Protein AF-A0AAW1V3E2-F1 (afdb_monomer_lite)

Structure (mmCIF, N/CA/C/O backbone):
data_AF-A0AAW1V3E2-F1
#
_entry.id   AF-A0AAW1V3E2-F1
#
loop_
_atom_site.group_PDB
_atom_site.id
_atom_site.type_symbol
_atom_site.label_atom_id
_atom_site.label_alt_id
_atom_site.label_comp_id
_atom_site.label_asym_id
_atom_site.label_entity_id
_atom_site.label_seq_id
_atom_site.pdbx_PDB_ins_code
_atom_site.Cartn_x
_atom_site.Cartn_y
_atom_site.Cartn_z
_atom_site.occupancy
_atom_site.B_iso_or_equiv
_atom_site.auth_seq_id
_atom_site.auth_comp_id
_atom_site.auth_asym_id
_atom_site.auth_atom_id
_atom_site.pdbx_PDB_model_num
ATOM 1 N N . MET A 1 1 ? -9.620 5.477 48.964 1.00 54.50 1 MET A N 1
ATOM 2 C CA . MET A 1 1 ? -8.934 5.204 47.679 1.00 54.50 1 MET A CA 1
ATOM 3 C C . MET A 1 1 ? -7.825 6.236 47.539 1.00 54.50 1 MET A C 1
ATOM 5 O O . MET A 1 1 ? -8.125 7.405 47.342 1.00 54.50 1 MET A O 1
ATOM 9 N N . ASN A 1 2 ? -6.586 5.830 47.828 1.00 60.59 2 ASN A N 1
ATOM 10 C CA . ASN A 1 2 ? -5.494 6.732 48.213 1.00 60.59 2 ASN A CA 1
ATOM 11 C C . ASN A 1 2 ? -5.004 7.619 47.061 1.00 60.59 2 ASN A C 1
ATOM 13 O O . ASN A 1 2 ? -4.931 7.182 45.914 1.00 60.59 2 ASN A O 1
ATOM 17 N N . ASP A 1 3 ? -4.612 8.844 47.404 1.00 65.38 3 ASP A N 1
ATOM 18 C CA . ASP A 1 3 ? -4.121 9.898 46.503 1.00 65.38 3 ASP A CA 1
ATOM 19 C C . ASP A 1 3 ? -2.915 9.449 45.641 1.00 65.38 3 ASP A C 1
ATOM 21 O O . ASP A 1 3 ? -2.722 9.889 44.507 1.00 65.38 3 ASP A O 1
ATOM 25 N N . PHE A 1 4 ? -2.169 8.451 46.128 1.00 66.31 4 PHE A N 1
ATOM 26 C CA . PHE A 1 4 ? -1.112 7.749 45.397 1.00 66.31 4 PHE A CA 1
ATOM 27 C C . PHE A 1 4 ? -1.629 6.991 44.158 1.00 66.31 4 PHE A C 1
ATOM 29 O O . PHE A 1 4 ? -1.074 7.141 43.073 1.00 66.31 4 PHE A O 1
ATOM 36 N N . ASN A 1 5 ? -2.750 6.266 44.263 1.00 63.25 5 ASN A N 1
ATOM 37 C CA . ASN A 1 5 ? -3.345 5.552 43.124 1.00 63.25 5 ASN A CA 1
ATOM 38 C C . ASN A 1 5 ? -3.874 6.523 42.060 1.00 63.25 5 ASN A C 1
ATOM 40 O O . ASN A 1 5 ? -3.851 6.215 40.870 1.00 63.25 5 ASN A O 1
ATOM 44 N N . LYS A 1 6 ? -4.307 7.720 42.475 1.00 64.06 6 LYS A N 1
ATOM 45 C CA . LYS A 1 6 ? -4.768 8.776 41.567 1.00 64.06 6 LYS A CA 1
ATOM 46 C C . LYS A 1 6 ? -3.600 9.404 40.796 1.00 64.06 6 LYS A C 1
ATOM 48 O O . LYS A 1 6 ? -3.724 9.621 39.593 1.00 64.06 6 LYS A O 1
ATOM 53 N N . LYS A 1 7 ? -2.452 9.623 41.453 1.00 62.56 7 LYS A N 1
ATOM 54 C CA . LYS A 1 7 ? -1.211 10.098 40.811 1.00 62.56 7 LYS A CA 1
ATOM 55 C C . LYS A 1 7 ? -0.594 9.063 39.869 1.00 62.56 7 LYS A C 1
ATOM 57 O O . LYS A 1 7 ? -0.191 9.434 38.772 1.00 62.56 7 LYS A O 1
ATOM 62 N N . VAL A 1 8 ? -0.575 7.783 40.246 1.00 62.50 8 VAL A N 1
ATOM 63 C CA . VAL A 1 8 ? -0.085 6.701 39.374 1.00 62.50 8 VAL A CA 1
ATOM 64 C C . VAL A 1 8 ? -0.979 6.557 38.142 1.00 62.50 8 VAL A C 1
ATOM 66 O O . VAL A 1 8 ? -0.465 6.583 37.029 1.00 62.50 8 VAL A O 1
ATOM 69 N N . ALA A 1 9 ? -2.308 6.539 38.308 1.00 56.62 9 ALA A N 1
ATOM 70 C CA . ALA A 1 9 ? -3.247 6.486 37.185 1.00 56.62 9 ALA A CA 1
ATOM 71 C C . ALA A 1 9 ? -3.131 7.709 36.252 1.00 56.62 9 ALA A C 1
ATOM 73 O O . ALA A 1 9 ? -3.181 7.564 35.028 1.00 56.62 9 ALA A O 1
ATOM 74 N N . ALA A 1 10 ? -2.939 8.908 36.814 1.00 57.53 10 ALA A N 1
ATOM 75 C CA . ALA A 1 10 ? -2.722 10.134 36.046 1.00 57.53 10 ALA A CA 1
ATOM 76 C C . ALA A 1 10 ? -1.382 10.124 35.290 1.00 57.53 10 ALA A C 1
ATOM 78 O O . ALA A 1 10 ? -1.353 10.531 34.132 1.00 57.53 10 ALA A O 1
ATOM 79 N N . SER A 1 11 ? -0.316 9.601 35.903 1.00 52.12 11 SER A N 1
ATOM 80 C CA . SER A 1 11 ? 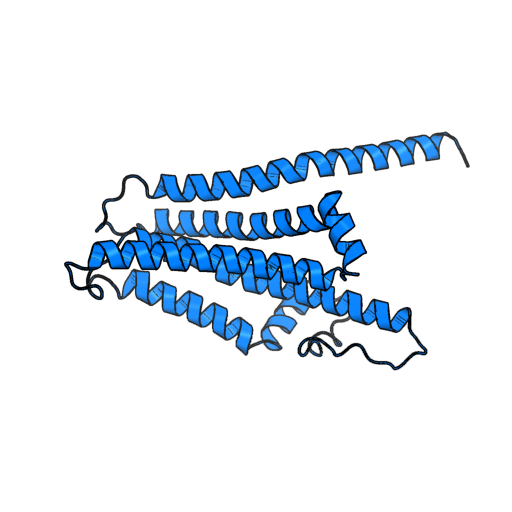1.003 9.412 35.284 1.00 52.12 11 SER A CA 1
ATOM 81 C C . SER A 1 11 ? 0.936 8.442 34.100 1.00 52.12 11 SER A C 1
ATOM 83 O O . SER A 1 11 ? 1.269 8.820 32.980 1.00 52.12 11 SER A O 1
ATOM 85 N N . THR A 1 12 ? 0.361 7.248 34.282 1.00 55.28 12 THR A N 1
ATOM 86 C CA . THR A 1 12 ? 0.178 6.273 33.189 1.00 55.28 12 THR A CA 1
ATOM 87 C C . THR A 1 12 ? -0.747 6.777 32.077 1.00 55.28 12 THR A C 1
ATOM 89 O O . THR A 1 12 ? -0.560 6.447 30.909 1.00 55.28 12 THR A O 1
ATOM 92 N N . SER A 1 13 ? -1.743 7.605 32.410 1.00 52.25 13 SER A N 1
ATOM 93 C CA . SER A 1 13 ? -2.651 8.223 31.433 1.00 52.25 13 SER A CA 1
ATOM 94 C C . SER A 1 13 ? -1.980 9.355 30.646 1.00 52.25 13 SER A C 1
ATOM 96 O O . SER A 1 13 ? -2.253 9.521 29.456 1.00 52.25 13 SER A O 1
ATOM 98 N N . ALA A 1 14 ? -1.094 10.124 31.285 1.00 50.25 14 ALA A N 1
ATOM 99 C CA . ALA A 1 14 ? -0.306 11.173 30.645 1.00 50.25 14 ALA A CA 1
ATOM 100 C C . ALA A 1 14 ? 0.780 10.588 29.731 1.00 50.25 14 ALA A C 1
ATOM 102 O O . ALA A 1 14 ? 0.928 11.047 28.599 1.00 50.25 14 ALA A O 1
ATOM 103 N N . ASP A 1 15 ? 1.455 9.527 30.171 1.00 50.28 15 ASP A N 1
ATOM 104 C CA . ASP A 1 15 ? 2.487 8.842 29.391 1.00 50.28 15 ASP A CA 1
ATOM 105 C C . ASP A 1 15 ? 1.880 8.176 28.143 1.00 50.28 15 ASP A C 1
ATOM 107 O O . ASP A 1 15 ? 2.276 8.454 27.013 1.00 50.28 15 ASP A O 1
ATOM 111 N N . HIS A 1 16 ? 0.758 7.462 28.308 1.00 51.38 16 HIS A N 1
ATOM 112 C CA . HIS A 1 16 ? 0.008 6.872 27.194 1.00 51.38 16 HIS A CA 1
ATOM 113 C C . HIS A 1 16 ? -0.608 7.909 26.234 1.00 51.38 16 HIS A C 1
ATOM 115 O O . HIS A 1 16 ? -0.913 7.586 25.083 1.00 51.38 16 HIS A O 1
ATOM 121 N N . LYS A 1 17 ? -0.826 9.155 26.676 1.00 52.91 17 LYS A N 1
ATOM 122 C CA . LYS A 1 17 ? -1.221 10.264 25.793 1.00 52.91 17 LYS A CA 1
ATOM 123 C C . LYS A 1 17 ? -0.018 10.808 25.022 1.00 52.91 17 LYS A C 1
ATOM 125 O O . LYS A 1 17 ? -0.145 10.988 23.815 1.00 52.91 17 LYS A O 1
ATOM 130 N N . ASN A 1 18 ? 1.132 11.005 25.664 1.00 54.91 18 ASN A N 1
ATOM 131 C CA . ASN A 1 18 ? 2.349 11.511 25.019 1.00 54.91 18 ASN A CA 1
ATOM 132 C C . ASN A 1 18 ? 2.908 10.554 23.958 1.00 54.91 18 ASN A C 1
ATOM 134 O O . ASN A 1 18 ? 3.250 11.005 22.864 1.00 54.91 18 ASN A O 1
ATOM 138 N N . THR A 1 19 ? 2.892 9.238 24.197 1.00 57.69 19 THR A N 1
ATOM 139 C CA . THR A 1 19 ? 3.310 8.246 23.186 1.00 57.69 19 THR A CA 1
ATOM 140 C C . THR A 1 19 ? 2.464 8.333 21.908 1.00 57.69 19 THR A C 1
ATOM 142 O O . THR A 1 19 ? 2.972 8.146 20.805 1.00 57.69 19 THR A O 1
ATOM 145 N N . LYS A 1 20 ? 1.172 8.673 22.025 1.00 58.75 20 LYS A N 1
ATOM 146 C CA . LYS A 1 20 ? 0.242 8.757 20.883 1.00 58.75 20 LYS A CA 1
ATOM 147 C C . LYS A 1 20 ? 0.457 9.990 20.008 1.00 58.75 20 LYS A C 1
ATOM 149 O O . LYS A 1 20 ? 0.216 9.911 18.806 1.00 58.75 20 LYS A O 1
ATOM 154 N N . TYR A 1 21 ? 0.898 11.111 20.584 1.00 61.56 21 TYR A N 1
ATOM 155 C CA . TYR A 1 21 ? 1.153 12.342 19.825 1.00 61.56 21 TYR A CA 1
ATOM 156 C C . TYR A 1 21 ? 2.450 12.282 19.015 1.00 61.56 21 TYR A C 1
ATOM 158 O O . TYR A 1 21 ? 2.514 12.891 17.954 1.00 61.56 21 TYR A O 1
ATOM 166 N N . ILE A 1 22 ? 3.447 11.515 19.465 1.00 69.50 22 ILE A N 1
ATOM 167 C CA . ILE A 1 22 ? 4.713 11.306 18.738 1.00 69.50 22 ILE A CA 1
ATOM 168 C C . ILE A 1 22 ? 4.532 10.309 17.582 1.00 69.50 22 ILE A C 1
ATOM 170 O O . ILE A 1 22 ? 5.172 10.427 16.538 1.00 69.50 22 ILE A O 1
ATOM 174 N N . PHE A 1 23 ? 3.617 9.351 17.737 1.00 81.31 23 PHE A N 1
ATOM 175 C CA . PHE A 1 23 ? 3.434 8.262 16.782 1.00 81.31 23 PHE A CA 1
ATOM 176 C C . PHE A 1 23 ? 2.900 8.718 15.411 1.00 81.31 23 PHE A C 1
ATOM 178 O O . PHE A 1 23 ? 3.350 8.225 14.383 1.00 81.31 23 PHE A O 1
ATOM 185 N N . ILE A 1 24 ? 1.977 9.687 15.365 1.00 83.81 24 ILE A N 1
ATOM 186 C CA . ILE A 1 24 ? 1.373 10.141 14.097 1.00 83.81 24 ILE A CA 1
ATOM 187 C C . ILE A 1 24 ? 2.376 10.902 13.209 1.00 83.81 24 ILE A C 1
ATOM 189 O O . ILE A 1 24 ? 2.504 10.531 12.041 1.00 83.81 24 ILE A O 1
ATOM 193 N N . PRO A 1 25 ? 3.111 11.919 13.707 1.00 89.12 25 PRO A N 1
ATOM 194 C CA . PRO A 1 25 ? 4.158 12.576 12.926 1.00 89.12 25 PRO A CA 1
ATOM 195 C C . PRO A 1 25 ? 5.209 11.596 12.406 1.00 89.12 25 PRO A C 1
ATOM 197 O O . PRO A 1 25 ? 5.644 11.733 11.268 1.00 89.12 25 PRO A O 1
ATOM 200 N N . LEU A 1 26 ? 5.567 10.578 13.199 1.00 91.19 26 LEU A N 1
ATOM 201 C CA . LEU A 1 26 ? 6.499 9.532 12.783 1.00 91.19 26 LEU A CA 1
ATOM 202 C C . LEU A 1 26 ? 5.950 8.699 11.618 1.00 91.19 26 LEU A C 1
ATOM 204 O O . LEU A 1 26 ? 6.664 8.467 10.648 1.00 91.19 26 LEU A O 1
ATOM 208 N N . LEU A 1 27 ? 4.685 8.273 11.680 1.00 91.75 27 LEU A N 1
ATOM 209 C CA . LEU A 1 27 ? 4.062 7.532 10.581 1.00 91.75 27 LEU A CA 1
ATOM 210 C C . LEU A 1 27 ? 3.944 8.379 9.309 1.00 91.75 27 LEU A C 1
ATOM 212 O O . LEU A 1 27 ? 4.210 7.882 8.219 1.00 91.75 27 LEU A O 1
ATOM 216 N N . ILE A 1 28 ? 3.587 9.660 9.434 1.00 93.12 28 ILE A N 1
ATOM 217 C CA . ILE A 1 28 ? 3.545 10.586 8.292 1.00 93.12 28 ILE A CA 1
ATOM 218 C C . ILE A 1 28 ? 4.947 10.759 7.703 1.00 93.12 28 ILE A C 1
ATOM 220 O O . ILE A 1 28 ? 5.115 10.672 6.489 1.00 93.12 28 ILE A O 1
ATOM 224 N N . PHE A 1 29 ? 5.961 10.945 8.552 1.00 95.00 29 PHE A N 1
ATOM 225 C CA . PHE A 1 29 ? 7.355 11.003 8.126 1.00 95.00 29 PHE A CA 1
ATOM 226 C C . PHE A 1 29 ? 7.771 9.723 7.398 1.00 95.00 29 PHE A C 1
ATOM 228 O O . PHE A 1 29 ? 8.447 9.801 6.379 1.00 95.00 29 PHE A O 1
ATOM 235 N N . LEU A 1 30 ? 7.327 8.554 7.857 1.00 95.19 30 LEU A N 1
ATOM 236 C CA . LEU A 1 30 ? 7.615 7.271 7.221 1.00 95.19 30 LEU A CA 1
ATOM 237 C C . LEU A 1 30 ? 6.954 7.147 5.837 1.00 95.19 30 LEU A C 1
ATOM 239 O O . LEU A 1 30 ? 7.600 6.702 4.892 1.00 95.19 30 LEU A O 1
ATOM 243 N N . VAL A 1 31 ? 5.702 7.594 5.689 1.00 96.06 31 VAL A N 1
ATOM 244 C CA . VAL A 1 31 ? 5.001 7.642 4.390 1.00 96.06 31 VAL A CA 1
ATOM 245 C C . VAL A 1 31 ? 5.724 8.571 3.416 1.00 96.06 31 VAL A C 1
ATOM 247 O O . VAL A 1 31 ? 6.014 8.179 2.289 1.00 96.06 31 VAL A O 1
ATOM 250 N N . VAL A 1 32 ? 6.049 9.792 3.847 1.00 96.56 32 VAL A N 1
ATOM 251 C CA . VAL A 1 32 ? 6.715 10.778 2.985 1.00 96.56 32 VAL A CA 1
ATOM 252 C C . VAL A 1 32 ? 8.127 10.321 2.631 1.00 96.56 32 VAL A C 1
ATOM 254 O O . VAL A 1 32 ? 8.487 10.326 1.460 1.00 96.56 32 VAL A O 1
ATOM 257 N N . SER A 1 33 ? 8.915 9.878 3.612 1.00 96.25 33 SER A N 1
ATOM 258 C CA . SER A 1 33 ? 10.304 9.466 3.383 1.00 96.25 33 SER A CA 1
ATOM 259 C C . SER A 1 33 ? 10.408 8.215 2.514 1.00 96.25 33 SER A C 1
ATOM 261 O O . SER A 1 33 ? 11.228 8.208 1.605 1.00 96.25 33 SER A O 1
ATOM 263 N N . SER A 1 34 ? 9.566 7.195 2.713 1.00 97.00 34 SER A N 1
ATOM 264 C CA . SER A 1 34 ? 9.562 6.001 1.849 1.00 97.00 34 SER A CA 1
ATOM 265 C C . SER A 1 34 ? 9.212 6.336 0.398 1.00 97.00 34 SER A C 1
ATOM 267 O O . SER A 1 34 ? 9.891 5.865 -0.514 1.00 97.00 34 SER A O 1
ATOM 269 N N . LEU A 1 35 ? 8.223 7.207 0.169 1.00 96.62 35 LEU A N 1
ATOM 270 C CA . LEU A 1 35 ? 7.890 7.666 -1.178 1.00 96.62 35 LEU A CA 1
ATOM 271 C C . LEU A 1 35 ? 9.033 8.488 -1.788 1.00 96.62 35 LEU A C 1
ATOM 273 O O . LEU A 1 35 ? 9.446 8.221 -2.914 1.00 96.62 35 LEU A O 1
ATOM 277 N N . SER A 1 36 ? 9.594 9.447 -1.050 1.00 96.50 36 SER A N 1
ATOM 278 C CA . SER A 1 36 ? 10.718 10.257 -1.530 1.00 96.50 36 SER A CA 1
ATOM 279 C C . SER A 1 36 ? 11.950 9.410 -1.849 1.00 96.50 36 SER A C 1
ATOM 281 O O . SER A 1 36 ? 12.532 9.581 -2.913 1.00 96.50 36 SER A O 1
ATOM 283 N N . LEU A 1 37 ? 12.322 8.464 -0.981 1.00 96.31 37 LEU A N 1
ATOM 284 C CA . LEU A 1 37 ? 13.442 7.549 -1.216 1.00 96.31 37 LEU A CA 1
ATOM 285 C C . LEU A 1 37 ? 13.200 6.655 -2.433 1.00 96.31 37 LEU A C 1
ATOM 287 O O . LEU A 1 37 ? 14.131 6.435 -3.203 1.00 96.31 37 LEU A O 1
ATOM 291 N N . SER A 1 38 ? 11.962 6.198 -2.654 1.00 95.88 38 SER A N 1
ATOM 292 C CA . SER A 1 38 ? 11.629 5.428 -3.857 1.00 95.88 38 SER A CA 1
ATOM 293 C C . SER A 1 38 ? 11.863 6.235 -5.138 1.00 95.88 38 SER A C 1
ATOM 295 O O . SER A 1 38 ? 12.499 5.734 -6.058 1.00 95.88 38 SER A O 1
ATOM 297 N N . ILE A 1 39 ? 11.464 7.511 -5.166 1.00 94.25 39 ILE A N 1
ATOM 298 C CA . ILE A 1 39 ? 11.670 8.407 -6.314 1.00 94.25 39 ILE A CA 1
ATOM 299 C C . ILE A 1 39 ? 13.159 8.709 -6.510 1.00 94.25 39 ILE A C 1
ATOM 301 O O . ILE A 1 39 ? 13.661 8.632 -7.627 1.00 94.25 39 ILE A O 1
ATOM 305 N N . LEU A 1 40 ? 13.878 9.017 -5.427 1.00 94.62 40 LEU A N 1
ATOM 306 C CA . LEU A 1 40 ? 15.311 9.312 -5.476 1.00 94.62 40 LEU A CA 1
ATOM 307 C C . LEU A 1 40 ? 16.131 8.106 -5.947 1.00 94.62 40 LEU A C 1
ATOM 309 O O . LEU A 1 40 ? 17.092 8.282 -6.685 1.00 94.62 40 LEU A O 1
ATOM 313 N N . SER A 1 41 ? 15.728 6.885 -5.580 1.00 93.62 41 SER A N 1
ATOM 314 C CA . SER A 1 41 ? 16.436 5.657 -5.970 1.00 93.62 41 SER A CA 1
ATOM 315 C C . SER A 1 41 ? 16.416 5.362 -7.473 1.00 93.62 41 SER A C 1
ATOM 317 O O . SER A 1 41 ? 17.201 4.542 -7.940 1.00 93.62 41 SER A O 1
ATOM 319 N N . VAL A 1 42 ? 15.533 6.026 -8.223 1.00 93.31 42 VAL A N 1
ATOM 320 C CA . VAL A 1 42 ? 15.382 5.871 -9.678 1.00 93.31 42 VAL A CA 1
ATOM 321 C C . VAL A 1 42 ? 15.569 7.190 -10.430 1.00 93.31 42 VAL A C 1
ATOM 323 O O . VAL A 1 42 ? 15.267 7.259 -11.616 1.00 93.31 42 VAL A O 1
ATOM 326 N N . TRP A 1 43 ? 16.032 8.249 -9.757 1.00 90.88 43 TRP A N 1
ATOM 327 C CA . TRP A 1 43 ? 16.106 9.594 -10.338 1.00 90.88 43 TRP A CA 1
ATOM 328 C C . TRP A 1 43 ? 17.158 9.714 -11.445 1.00 90.88 43 TRP A C 1
ATOM 330 O O . TRP A 1 43 ? 16.940 10.421 -12.425 1.00 90.88 43 TRP A O 1
ATOM 340 N N . ASP A 1 44 ? 18.279 9.007 -11.299 1.00 89.50 44 ASP A N 1
ATOM 341 C CA . ASP A 1 44 ? 19.396 9.069 -12.248 1.00 89.50 44 ASP A CA 1
ATOM 342 C C . ASP A 1 44 ? 19.189 8.176 -13.488 1.00 89.50 44 ASP A C 1
ATOM 344 O O . ASP A 1 44 ? 19.977 8.240 -14.434 1.00 89.50 44 ASP A O 1
ATOM 348 N N . LEU A 1 45 ? 18.130 7.355 -13.503 1.00 88.62 45 LEU A N 1
ATOM 349 C CA . LEU A 1 45 ? 17.836 6.432 -14.598 1.00 88.62 45 LEU A CA 1
ATOM 350 C C . LEU A 1 45 ? 17.276 7.170 -15.816 1.00 88.62 45 LEU A C 1
ATOM 352 O O . LEU A 1 45 ? 16.400 8.032 -15.717 1.00 88.62 45 LEU A O 1
ATOM 356 N N . GLN A 1 46 ? 17.767 6.791 -16.990 1.00 86.00 46 GLN A N 1
ATOM 357 C CA . GLN A 1 46 ? 17.194 7.188 -18.267 1.00 86.00 46 GLN A CA 1
ATOM 358 C C . GLN A 1 46 ? 15.941 6.364 -18.572 1.00 86.00 46 GLN A C 1
ATOM 360 O O . GLN A 1 46 ? 15.708 5.292 -18.019 1.00 86.00 46 GLN A O 1
ATOM 365 N N . TRP A 1 47 ? 15.122 6.859 -19.500 1.00 81.00 47 TRP A N 1
ATOM 366 C CA . TRP A 1 47 ? 13.827 6.260 -19.831 1.00 81.00 47 TRP A CA 1
ATOM 367 C C . TRP A 1 47 ? 13.894 4.772 -20.200 1.00 81.00 47 TRP A C 1
ATOM 369 O O . TRP A 1 47 ? 13.019 4.015 -19.787 1.00 81.00 47 TRP A O 1
ATOM 379 N N . GLU A 1 48 ? 14.933 4.365 -20.930 1.00 80.88 48 GLU A N 1
ATOM 380 C CA . GLU A 1 48 ? 15.119 2.996 -21.432 1.00 80.88 48 GLU A CA 1
ATOM 381 C C . GLU A 1 48 ? 15.930 2.100 -20.476 1.00 80.88 48 GLU A C 1
ATOM 383 O O . GLU A 1 48 ? 16.131 0.920 -20.767 1.00 80.88 48 GLU A O 1
ATOM 388 N N . ASP A 1 49 ? 16.385 2.634 -19.337 1.00 84.81 49 ASP A N 1
ATOM 389 C CA . ASP A 1 49 ? 17.191 1.865 -18.396 1.00 84.81 49 ASP A CA 1
ATOM 390 C C . ASP A 1 49 ? 16.359 0.786 -17.697 1.00 84.81 49 ASP A C 1
ATOM 392 O O . ASP A 1 49 ? 15.178 0.952 -17.374 1.00 84.81 49 ASP A O 1
ATOM 396 N N . ARG A 1 50 ? 17.015 -0.341 -17.425 1.00 86.12 50 ARG A N 1
ATOM 397 C CA . ARG A 1 50 ? 16.452 -1.444 -16.648 1.00 86.12 50 ARG A CA 1
ATOM 398 C C . ARG A 1 50 ? 16.705 -1.230 -15.170 1.00 86.12 50 ARG A C 1
ATOM 400 O O . ARG A 1 50 ? 17.771 -0.758 -14.767 1.00 86.12 50 ARG A O 1
ATOM 407 N N . ILE A 1 51 ? 15.765 -1.667 -14.344 1.00 89.38 51 ILE A N 1
ATOM 408 C CA . ILE A 1 51 ? 15.965 -1.653 -12.900 1.00 89.38 51 ILE A CA 1
ATOM 409 C C . ILE A 1 51 ? 16.778 -2.868 -12.476 1.00 89.38 51 ILE A C 1
ATOM 411 O O . ILE A 1 51 ? 16.400 -4.016 -12.706 1.00 89.38 51 ILE A O 1
ATOM 415 N N . SER A 1 52 ? 17.904 -2.601 -11.814 1.00 90.50 52 SER A N 1
ATOM 416 C CA . SER A 1 52 ? 18.716 -3.650 -11.204 1.00 90.50 52 SER A CA 1
ATOM 417 C C . SER A 1 52 ? 17.921 -4.400 -10.128 1.00 90.50 52 SER A C 1
ATOM 419 O O . SER A 1 52 ? 17.049 -3.835 -9.465 1.00 90.50 52 SER A O 1
ATOM 421 N N . LEU A 1 53 ? 18.253 -5.673 -9.900 1.00 89.00 53 LEU A N 1
ATOM 422 C CA . LEU A 1 53 ? 17.590 -6.482 -8.870 1.00 89.00 53 LEU A CA 1
ATOM 423 C C . LEU A 1 53 ? 17.727 -5.867 -7.464 1.00 89.00 53 LEU A C 1
ATOM 425 O O . LEU A 1 53 ? 16.811 -5.972 -6.647 1.00 89.00 53 LEU A O 1
ATOM 429 N N . GLU A 1 54 ? 18.856 -5.211 -7.190 1.00 92.25 54 GLU A N 1
ATOM 430 C CA . GLU A 1 54 ? 19.113 -4.529 -5.921 1.00 92.25 54 GLU A CA 1
ATOM 431 C C . GLU A 1 54 ? 18.175 -3.331 -5.739 1.00 92.25 54 GLU A C 1
ATOM 433 O O . GLU A 1 54 ? 17.431 -3.271 -4.756 1.00 92.25 54 GLU A O 1
ATOM 438 N N . THR A 1 55 ? 18.133 -2.424 -6.720 1.00 93.25 55 THR A N 1
ATOM 439 C CA . THR A 1 55 ? 17.237 -1.258 -6.710 1.00 93.25 55 THR A CA 1
ATOM 440 C C . THR A 1 55 ? 15.772 -1.692 -6.646 1.00 93.25 55 THR A C 1
ATOM 442 O O . THR A 1 55 ? 15.000 -1.145 -5.860 1.00 93.25 55 THR A O 1
ATOM 445 N N . GLY A 1 56 ? 15.389 -2.719 -7.408 1.00 93.19 56 GLY A N 1
ATOM 446 C CA . GLY A 1 56 ? 14.042 -3.290 -7.387 1.00 93.19 56 GLY A CA 1
ATOM 447 C C . GLY A 1 56 ? 13.649 -3.836 -6.012 1.00 93.19 56 GLY A C 1
ATOM 448 O O . GLY A 1 56 ? 12.569 -3.537 -5.501 1.00 93.19 56 GLY A O 1
ATOM 449 N N . SER A 1 57 ? 14.557 -4.559 -5.354 1.00 93.50 57 SER A N 1
ATOM 450 C CA . SER A 1 57 ? 14.335 -5.063 -3.993 1.00 93.50 57 SER A CA 1
ATOM 451 C C . SER A 1 57 ? 14.177 -3.924 -2.978 1.00 93.50 57 SER A C 1
ATOM 453 O O . SER A 1 57 ? 13.310 -3.993 -2.105 1.00 93.50 57 SER A O 1
ATOM 455 N N . MET A 1 58 ? 14.955 -2.841 -3.109 1.00 95.94 58 MET A N 1
ATOM 456 C CA . MET A 1 58 ? 14.785 -1.645 -2.274 1.00 95.94 58 MET A CA 1
ATOM 457 C C . MET A 1 58 ? 13.435 -0.962 -2.518 1.00 95.94 58 MET A C 1
ATOM 459 O O . MET A 1 58 ? 12.740 -0.635 -1.557 1.00 95.94 58 MET A O 1
ATOM 463 N N . LEU A 1 59 ? 13.020 -0.807 -3.778 1.00 96.25 59 LEU A N 1
ATOM 464 C CA . LEU A 1 59 ? 11.711 -0.256 -4.143 1.00 96.25 59 LEU A CA 1
ATOM 465 C C . LEU A 1 59 ? 10.559 -1.067 -3.548 1.00 96.25 59 LEU A C 1
ATOM 467 O O . LEU A 1 59 ? 9.601 -0.483 -3.039 1.00 96.25 59 LEU A O 1
ATOM 471 N N . PHE A 1 60 ? 10.667 -2.395 -3.547 1.00 96.12 60 PHE A N 1
ATOM 472 C CA . PHE A 1 60 ? 9.694 -3.269 -2.895 1.00 96.12 60 PHE A CA 1
ATOM 473 C C . PHE A 1 60 ? 9.625 -3.023 -1.381 1.00 96.12 60 PHE A C 1
ATOM 475 O O . PHE A 1 60 ? 8.535 -2.890 -0.822 1.00 96.12 60 PHE A O 1
ATOM 482 N N . ILE A 1 61 ? 10.772 -2.893 -0.705 1.00 96.62 61 ILE A N 1
ATOM 483 C CA . ILE A 1 61 ? 10.824 -2.579 0.734 1.00 96.62 61 ILE A CA 1
ATOM 484 C C . ILE A 1 61 ? 10.204 -1.203 1.015 1.00 96.62 61 ILE A C 1
ATOM 486 O O . ILE A 1 61 ? 9.392 -1.073 1.936 1.00 96.62 61 ILE A O 1
ATOM 490 N N . TYR A 1 62 ? 10.531 -0.184 0.216 1.00 97.56 62 TYR A N 1
ATOM 491 C CA . TYR A 1 62 ? 9.925 1.144 0.338 1.00 97.56 62 TYR A CA 1
ATOM 492 C C . TYR A 1 62 ? 8.412 1.094 0.129 1.00 97.56 62 TYR A C 1
ATOM 494 O O . TYR A 1 62 ? 7.680 1.699 0.910 1.00 97.56 62 TYR A O 1
ATOM 502 N N . GLY A 1 63 ? 7.934 0.314 -0.845 1.00 97.12 63 GLY A N 1
ATOM 503 C CA . GLY A 1 63 ? 6.511 0.059 -1.062 1.00 97.12 63 GLY A CA 1
ATOM 504 C C . GLY A 1 63 ? 5.840 -0.573 0.158 1.00 97.12 63 GLY A C 1
ATOM 505 O O . GLY A 1 63 ? 4.806 -0.084 0.616 1.00 97.12 63 GLY A O 1
ATOM 506 N N . LEU A 1 64 ? 6.443 -1.607 0.758 1.00 96.12 64 LEU A N 1
ATOM 507 C CA . LEU A 1 64 ? 5.887 -2.273 1.945 1.00 96.12 64 LEU A CA 1
ATOM 508 C C . LEU A 1 64 ? 5.721 -1.303 3.114 1.00 96.12 64 LEU A C 1
ATOM 510 O O . LEU A 1 64 ? 4.678 -1.295 3.780 1.00 96.12 64 LEU A O 1
ATOM 514 N N . ILE A 1 65 ? 6.740 -0.475 3.344 1.00 96.94 65 ILE A N 1
ATOM 515 C CA . ILE A 1 65 ? 6.724 0.570 4.365 1.00 96.94 65 ILE A CA 1
ATOM 516 C C . ILE A 1 65 ? 5.633 1.596 4.044 1.00 96.94 65 ILE A C 1
ATOM 518 O O . ILE A 1 65 ? 4.809 1.899 4.908 1.00 96.94 65 ILE A O 1
ATOM 522 N N . PHE A 1 66 ? 5.585 2.085 2.805 1.00 97.69 66 PHE A N 1
ATOM 523 C CA . PHE A 1 66 ? 4.650 3.108 2.351 1.00 97.69 66 PHE A CA 1
ATOM 524 C C . PHE A 1 66 ? 3.186 2.684 2.517 1.00 97.69 66 PHE A C 1
ATOM 526 O O . PHE A 1 66 ? 2.409 3.403 3.152 1.00 97.69 66 PHE A O 1
ATOM 533 N N . PHE A 1 67 ? 2.791 1.521 1.988 1.00 97.12 67 PHE A N 1
ATOM 534 C CA . PHE A 1 67 ? 1.395 1.069 2.035 1.00 97.12 67 PHE A CA 1
ATOM 535 C C . PHE A 1 67 ? 0.956 0.730 3.463 1.00 97.12 67 PHE A C 1
ATOM 537 O O . PHE A 1 67 ? -0.124 1.144 3.897 1.00 97.12 67 PHE A O 1
ATOM 544 N N . THR A 1 68 ? 1.823 0.068 4.238 1.00 95.56 68 THR A N 1
ATOM 545 C CA . THR A 1 68 ? 1.533 -0.260 5.642 1.00 95.56 68 THR A CA 1
ATOM 546 C C . THR A 1 68 ? 1.398 1.002 6.490 1.00 95.56 68 THR A C 1
ATOM 548 O O . THR A 1 68 ? 0.438 1.135 7.251 1.00 95.56 68 THR A O 1
ATOM 551 N N . ALA A 1 69 ? 2.315 1.961 6.341 1.00 95.38 69 ALA A N 1
ATOM 552 C CA . ALA A 1 69 ? 2.256 3.220 7.073 1.00 95.38 69 ALA A CA 1
ATOM 553 C C . ALA A 1 69 ? 1.040 4.057 6.650 1.00 95.38 69 ALA A C 1
ATOM 555 O O . ALA A 1 69 ? 0.357 4.600 7.512 1.00 95.38 69 ALA A O 1
ATOM 556 N N . SER A 1 70 ? 0.699 4.095 5.358 1.00 95.38 70 SER A N 1
ATOM 557 C CA . SER A 1 70 ? -0.473 4.823 4.842 1.00 95.38 70 SER A CA 1
ATOM 558 C C . SER A 1 70 ? -1.786 4.309 5.434 1.00 95.38 70 SER A C 1
ATOM 560 O O . SER A 1 70 ? -2.657 5.098 5.809 1.00 95.38 70 SER A O 1
ATOM 562 N N . TYR A 1 71 ? -1.915 2.989 5.585 1.00 95.75 71 TYR A N 1
ATOM 563 C CA . TYR A 1 71 ? -3.056 2.365 6.252 1.00 95.75 71 TYR A CA 1
ATOM 564 C C . TYR A 1 71 ? -3.167 2.762 7.722 1.00 95.75 71 TYR A C 1
ATOM 566 O O . TYR A 1 71 ? -4.243 3.145 8.186 1.00 95.75 71 TYR A O 1
ATOM 574 N N . GLU A 1 72 ? -2.057 2.693 8.461 1.00 92.94 72 GLU A N 1
ATOM 575 C CA . GLU A 1 72 ? -2.050 3.043 9.880 1.00 92.94 72 GLU A CA 1
ATOM 576 C C . GLU A 1 72 ? -2.271 4.548 10.085 1.00 92.94 72 GLU A C 1
ATOM 578 O O . GLU A 1 72 ? -3.051 4.921 10.960 1.00 92.94 72 GLU A O 1
ATOM 583 N N . VAL A 1 73 ? -1.709 5.421 9.238 1.00 92.81 73 VAL A N 1
ATOM 584 C CA . VAL A 1 73 ? -2.027 6.861 9.234 1.00 92.81 73 VAL A CA 1
ATOM 585 C C . VAL A 1 73 ? -3.524 7.067 9.027 1.00 92.81 73 VAL A C 1
ATOM 587 O O . VAL A 1 73 ? -4.143 7.781 9.812 1.00 92.81 73 VAL A O 1
ATOM 590 N N . SER A 1 74 ? -4.128 6.420 8.027 1.00 92.56 74 SER A N 1
ATOM 591 C CA . SER A 1 74 ? -5.563 6.551 7.742 1.00 92.56 74 SER A CA 1
ATOM 592 C C . SER A 1 74 ? -6.424 6.127 8.939 1.00 92.56 74 SER A C 1
ATOM 594 O O . SER A 1 74 ? -7.257 6.906 9.415 1.00 92.56 74 SER A O 1
ATOM 596 N N . ASN A 1 75 ? -6.144 4.962 9.533 1.00 92.12 75 ASN A N 1
ATOM 597 C CA . ASN A 1 75 ? -6.813 4.511 10.757 1.00 92.12 75 ASN A CA 1
ATOM 598 C C . ASN A 1 75 ? -6.635 5.508 11.903 1.00 92.12 75 ASN A C 1
ATOM 600 O O . ASN A 1 75 ? -7.594 5.848 12.605 1.00 92.12 75 ASN A O 1
ATOM 604 N N . HIS A 1 76 ? -5.412 6.003 12.093 1.00 89.25 76 HIS A N 1
ATOM 605 C CA . HIS A 1 76 ? -5.123 6.953 13.152 1.00 89.25 76 HIS A CA 1
ATOM 606 C C . HIS A 1 76 ? -5.878 8.271 12.962 1.00 89.25 76 HIS A C 1
ATOM 608 O O . HIS A 1 76 ? -6.402 8.823 13.936 1.00 89.25 76 HIS A O 1
ATOM 614 N N . LEU A 1 77 ? -5.995 8.747 11.720 1.00 88.75 77 LEU A N 1
ATOM 615 C CA . LEU A 1 77 ? -6.775 9.932 11.383 1.00 88.75 77 LEU A CA 1
ATOM 616 C C . LEU A 1 77 ? -8.242 9.750 11.781 1.00 88.75 77 LEU A C 1
ATOM 618 O O . LEU A 1 77 ? -8.793 10.629 12.446 1.00 88.75 77 LEU A O 1
ATOM 622 N N . PHE A 1 78 ? -8.860 8.607 11.481 1.00 87.94 78 PHE A N 1
ATOM 623 C CA . PHE A 1 78 ? -10.255 8.357 11.853 1.00 87.94 78 PHE A CA 1
ATOM 624 C C . PHE A 1 78 ? -10.470 8.237 13.369 1.00 87.94 78 PHE A C 1
ATOM 626 O O . PHE A 1 78 ? -11.362 8.892 13.915 1.00 87.94 78 PHE A O 1
ATOM 633 N N . PHE A 1 79 ? -9.656 7.452 14.078 1.00 87.19 79 PHE A N 1
ATOM 634 C CA . PHE A 1 79 ? -9.902 7.165 15.498 1.00 87.19 79 PHE A CA 1
ATOM 635 C C . PHE A 1 79 ? -9.405 8.263 16.453 1.00 87.19 79 PHE A C 1
ATOM 637 O O . PHE A 1 79 ? -10.024 8.517 17.496 1.00 87.19 79 PHE A O 1
ATOM 644 N N . TYR A 1 80 ? -8.306 8.946 16.123 1.00 83.69 80 TYR A N 1
ATOM 645 C CA . TYR A 1 80 ? -7.618 9.829 17.073 1.00 83.69 80 TYR A CA 1
ATOM 646 C C . TYR A 1 80 ? -7.748 11.320 16.768 1.00 83.69 80 TYR A C 1
ATOM 648 O O . TYR A 1 80 ? -7.585 12.122 17.694 1.00 83.69 80 TYR A O 1
ATOM 656 N N . THR A 1 81 ? -8.137 11.725 15.558 1.00 85.56 81 THR A N 1
ATOM 657 C CA . THR A 1 81 ? -8.406 13.146 15.293 1.00 85.56 81 THR A CA 1
ATOM 658 C C . THR A 1 81 ? -9.818 13.544 15.714 1.00 85.56 81 THR A C 1
ATOM 660 O O . THR A 1 81 ? -10.760 12.747 15.708 1.00 85.56 81 THR A O 1
ATOM 663 N N . ASN A 1 82 ? -9.986 14.815 16.089 1.00 84.88 82 ASN A N 1
ATOM 664 C CA . ASN A 1 82 ? -11.303 15.361 16.420 1.00 84.88 82 ASN A CA 1
ATOM 665 C C . ASN A 1 82 ? -12.259 15.295 15.221 1.00 84.88 82 ASN A C 1
ATOM 667 O O . ASN A 1 82 ? -13.433 14.976 15.398 1.00 84.88 82 ASN A O 1
ATOM 671 N N . THR A 1 83 ? -11.759 15.562 14.014 1.00 85.12 83 THR A N 1
ATOM 672 C CA . THR A 1 83 ? -12.531 15.484 12.767 1.00 85.12 83 THR A CA 1
ATOM 673 C C . THR A 1 83 ? -12.963 14.051 12.470 1.00 85.12 83 THR A C 1
ATOM 675 O O . THR A 1 83 ? -14.146 13.817 12.233 1.00 85.12 83 THR A O 1
ATOM 678 N N . GLY A 1 84 ? -12.047 13.084 12.587 1.00 86.06 84 GLY A N 1
ATOM 679 C CA . GLY A 1 84 ? -12.339 11.661 12.408 1.00 86.06 84 GLY A CA 1
ATOM 680 C C . GLY A 1 84 ? -13.400 11.157 13.386 1.00 86.06 84 GLY A C 1
ATOM 681 O O . GLY A 1 84 ? -14.410 10.597 12.968 1.00 86.06 84 GLY A O 1
ATOM 682 N N . ARG A 1 85 ? -13.267 11.474 14.681 1.00 87.62 85 ARG A N 1
ATOM 683 C CA . ARG A 1 85 ? -14.283 11.111 15.687 1.00 87.62 85 ARG A CA 1
ATOM 684 C C . ARG A 1 85 ? -15.642 11.754 15.433 1.00 87.62 85 ARG A C 1
ATOM 686 O O . ARG A 1 85 ? -16.663 11.117 15.682 1.00 87.62 85 ARG A O 1
ATOM 693 N N . LYS A 1 86 ? -15.678 13.007 14.967 1.00 89.94 86 LYS A N 1
ATOM 694 C CA . LYS A 1 86 ? -16.934 13.661 14.565 1.00 89.94 86 LYS A CA 1
ATOM 695 C C . LYS A 1 86 ? -17.578 12.921 13.396 1.00 89.94 86 LYS A C 1
ATOM 697 O O . LYS A 1 86 ? -18.786 12.726 13.420 1.00 89.94 86 LYS A O 1
ATOM 702 N N . LEU A 1 87 ? -16.786 12.479 12.421 1.00 88.25 87 LEU A N 1
ATOM 703 C CA . LEU A 1 87 ? -17.260 11.731 11.259 1.00 88.25 87 LEU A CA 1
ATOM 704 C C . LEU A 1 87 ? -17.802 10.352 11.657 1.00 88.25 87 LEU A C 1
ATOM 706 O O . LEU A 1 87 ? -18.930 10.027 11.302 1.00 88.25 87 LEU A O 1
ATOM 710 N N . ILE A 1 88 ? -17.068 9.602 12.485 1.00 89.12 88 ILE A N 1
ATOM 711 C CA . ILE A 1 88 ? -17.520 8.312 13.034 1.00 89.12 88 ILE A CA 1
ATOM 712 C C . ILE A 1 88 ? -18.858 8.473 13.760 1.00 89.12 88 ILE A C 1
ATOM 714 O O . ILE A 1 88 ? -19.789 7.721 13.497 1.00 89.12 88 ILE A O 1
ATOM 718 N N . LYS A 1 89 ? -18.983 9.481 14.634 1.00 89.62 89 LYS A N 1
ATOM 719 C CA . LYS A 1 89 ? -20.236 9.745 15.357 1.00 89.62 89 LYS A CA 1
ATOM 720 C C . LYS A 1 89 ? -21.371 10.176 14.430 1.00 89.62 89 LYS A C 1
ATOM 722 O O . LYS A 1 89 ? -22.498 9.747 14.632 1.00 89.62 89 LYS A O 1
ATOM 727 N N . LYS A 1 90 ? -21.081 11.015 13.431 1.00 89.94 90 LYS A N 1
ATOM 728 C CA . LYS A 1 90 ? -22.079 11.530 12.483 1.00 89.94 90 LYS A CA 1
ATOM 729 C C . LYS A 1 90 ? -22.688 10.418 11.630 1.00 89.94 90 LYS A C 1
ATOM 731 O O . LYS A 1 90 ? -23.880 10.467 11.359 1.00 89.94 90 LYS A O 1
ATOM 736 N N . PHE A 1 91 ? -21.879 9.448 11.213 1.00 86.62 91 PHE A N 1
ATOM 737 C CA . PHE A 1 91 ? -22.313 8.351 10.345 1.00 86.62 91 PHE A CA 1
ATOM 738 C C . PHE A 1 91 ? -22.552 7.029 11.092 1.00 86.62 91 PHE A C 1
ATOM 740 O O . PHE A 1 91 ? -22.884 6.038 10.456 1.00 86.62 91 PHE A O 1
ATOM 747 N N . GLY A 1 92 ? -22.381 6.993 12.419 1.00 84.50 92 GLY A N 1
ATOM 748 C CA . GLY A 1 92 ? -22.553 5.774 13.217 1.00 84.50 92 GLY A CA 1
ATOM 749 C C . GLY A 1 92 ? -21.607 4.641 12.807 1.00 84.50 92 GLY A C 1
ATOM 750 O O . GLY A 1 92 ? -22.008 3.482 12.799 1.00 84.50 92 GLY A O 1
ATOM 751 N N . LEU A 1 93 ? -20.372 4.969 12.409 1.00 85.44 93 LEU A N 1
ATOM 752 C CA . LEU A 1 93 ? -19.471 3.991 11.795 1.00 85.44 93 LEU A CA 1
ATOM 753 C C . LEU A 1 93 ? -18.913 3.004 12.818 1.00 85.44 93 LEU A C 1
ATOM 755 O O . LEU A 1 93 ? -18.341 3.398 13.837 1.00 85.44 93 LEU A O 1
ATOM 759 N N . SER A 1 94 ? -19.009 1.723 12.479 1.00 87.62 94 SER A N 1
ATOM 760 C CA . SER A 1 94 ? -18.380 0.650 13.238 1.00 87.62 94 SER A CA 1
ATOM 761 C C . SER A 1 94 ? -16.864 0.596 13.005 1.00 87.62 94 SER A C 1
ATOM 763 O O . SER A 1 94 ? -16.351 1.099 12.000 1.00 87.62 94 SER A O 1
ATOM 765 N N . LYS A 1 95 ? -16.117 -0.022 13.924 1.00 86.31 95 LYS A N 1
ATOM 766 C CA . LYS A 1 95 ? -14.645 -0.088 13.875 1.00 86.31 95 LYS A CA 1
ATOM 767 C C . LYS A 1 95 ? -14.140 -0.850 12.643 1.00 86.31 95 LYS A C 1
ATOM 769 O O . LYS A 1 95 ? -13.165 -0.418 12.025 1.00 86.31 95 LYS A O 1
ATOM 774 N N . GLY A 1 96 ? -14.791 -1.952 12.284 1.00 84.25 96 GLY A N 1
ATOM 775 C CA . GLY A 1 96 ? -14.531 -2.744 11.084 1.00 84.25 96 GLY A CA 1
ATOM 776 C C . GLY A 1 96 ? -14.747 -1.935 9.811 1.00 84.25 96 GLY A C 1
ATOM 777 O O . GLY A 1 96 ? -13.861 -1.895 8.962 1.00 84.25 96 GLY A O 1
ATOM 778 N N . PHE A 1 97 ? -15.842 -1.178 9.741 1.00 88.00 97 PHE A N 1
ATOM 779 C CA . PHE A 1 97 ? -16.138 -0.323 8.590 1.00 88.00 97 PHE A CA 1
ATOM 780 C C . PHE A 1 97 ? -15.118 0.813 8.417 1.00 88.00 97 PHE A C 1
ATOM 782 O O . PHE A 1 97 ? -14.702 1.118 7.303 1.00 88.00 97 PHE A O 1
ATOM 789 N N . VAL A 1 98 ? -14.639 1.416 9.511 1.00 90.75 98 VAL A N 1
ATOM 790 C CA . VAL A 1 98 ? -13.553 2.414 9.440 1.00 90.75 98 VAL A CA 1
ATOM 791 C C . VAL A 1 98 ? -12.270 1.798 8.875 1.00 90.75 98 VAL A C 1
ATOM 793 O O . VAL A 1 98 ? -11.638 2.398 8.009 1.00 90.75 98 VAL A O 1
ATOM 796 N N . LYS A 1 99 ? -11.892 0.594 9.320 1.00 90.88 99 LYS A N 1
ATOM 797 C CA . LYS A 1 99 ? -10.727 -0.114 8.766 1.00 90.88 99 LYS A CA 1
ATOM 798 C C . LYS A 1 99 ? -10.915 -0.462 7.289 1.00 90.88 99 LYS A C 1
ATOM 800 O O . LYS A 1 99 ? -9.958 -0.383 6.524 1.00 90.88 99 LYS A O 1
ATOM 805 N N . GLU A 1 100 ? -12.130 -0.816 6.880 1.00 90.62 100 GLU A N 1
ATOM 806 C CA . GLU A 1 100 ? -12.467 -1.070 5.478 1.00 90.62 100 GLU A CA 1
ATOM 807 C C . GLU A 1 100 ? -12.295 0.192 4.617 1.00 90.62 100 GLU A C 1
ATOM 809 O O . GLU A 1 100 ? -11.685 0.132 3.548 1.00 90.62 100 GLU A O 1
ATOM 814 N N . ILE A 1 101 ? -12.756 1.352 5.104 1.00 91.75 101 ILE A N 1
ATOM 815 C CA . ILE A 1 101 ? -12.524 2.651 4.454 1.00 91.75 101 ILE A CA 1
ATOM 816 C C . ILE A 1 101 ? -11.023 2.915 4.312 1.00 91.75 101 ILE A C 1
ATOM 818 O O . ILE A 1 101 ? -10.568 3.267 3.224 1.00 91.75 101 ILE A O 1
ATOM 822 N N . SER A 1 102 ? -10.245 2.718 5.379 1.00 94.44 102 SER A N 1
ATOM 823 C CA . SER A 1 102 ? -8.789 2.895 5.338 1.00 94.44 102 SER A CA 1
ATOM 824 C C . SER A 1 102 ? -8.127 1.975 4.307 1.00 94.44 102 SER A C 1
ATOM 826 O O . SER A 1 102 ? -7.238 2.417 3.582 1.00 94.44 102 SER A O 1
ATOM 828 N N . ASN A 1 103 ? -8.576 0.720 4.189 1.00 94.25 103 ASN A N 1
ATOM 829 C CA . ASN A 1 103 ? -8.076 -0.224 3.184 1.00 94.25 103 ASN A CA 1
ATOM 830 C C . ASN A 1 103 ? -8.355 0.258 1.754 1.00 94.25 103 ASN A C 1
ATOM 832 O O . ASN A 1 103 ? -7.464 0.315 0.904 1.00 94.25 103 ASN A O 1
ATOM 836 N N . LYS A 1 104 ? -9.604 0.659 1.495 1.00 93.88 104 LYS A N 1
ATOM 837 C CA . LYS A 1 104 ? -10.030 1.191 0.194 1.00 93.88 104 LYS A CA 1
ATOM 838 C C . LYS A 1 104 ? -9.304 2.489 -0.159 1.00 93.88 104 LYS A C 1
ATOM 840 O O . LYS A 1 104 ? -8.988 2.706 -1.323 1.00 93.88 104 LYS A O 1
ATOM 845 N N . ASN A 1 105 ? -8.977 3.320 0.830 1.00 94.75 105 ASN A N 1
ATOM 846 C CA . ASN A 1 105 ? -8.182 4.527 0.623 1.00 94.75 105 ASN A CA 1
ATOM 847 C C . ASN A 1 105 ? -6.762 4.206 0.125 1.00 94.75 105 ASN A C 1
ATOM 849 O O . ASN A 1 105 ? -6.303 4.813 -0.839 1.00 94.75 105 ASN A O 1
ATOM 853 N N . VAL A 1 106 ? -6.077 3.227 0.727 1.00 96.19 106 VAL A N 1
ATOM 854 C CA . VAL A 1 106 ? -4.748 2.800 0.247 1.00 96.19 106 VAL A CA 1
ATOM 855 C C . VAL A 1 106 ? -4.838 2.167 -1.146 1.00 96.19 106 VAL A C 1
ATOM 857 O O . VAL A 1 106 ? -3.999 2.435 -2.003 1.00 96.19 106 VAL A O 1
ATOM 860 N N . SER A 1 107 ? -5.907 1.417 -1.413 1.00 94.69 107 SER A N 1
ATOM 861 C CA . SER A 1 107 ? -6.195 0.867 -2.745 1.00 94.69 107 SER A CA 1
ATOM 862 C C . SER A 1 107 ? -6.382 1.964 -3.802 1.00 94.69 107 SER A C 1
ATOM 864 O O . SER A 1 107 ? -5.875 1.852 -4.917 1.00 94.69 107 SER A O 1
ATOM 866 N N . ALA A 1 108 ? -7.046 3.068 -3.448 1.00 96.25 108 ALA A N 1
ATOM 867 C CA . ALA A 1 108 ? -7.207 4.221 -4.331 1.00 96.25 108 ALA A CA 1
ATOM 868 C C . ALA A 1 108 ? -5.869 4.918 -4.636 1.00 96.25 108 ALA A C 1
ATOM 870 O O . ALA A 1 108 ? -5.637 5.321 -5.775 1.00 96.25 108 ALA A O 1
ATOM 871 N N . ILE A 1 109 ? -4.969 5.014 -3.651 1.00 95.81 109 ILE A N 1
ATOM 872 C CA . ILE A 1 109 ? -3.605 5.531 -3.858 1.00 95.81 109 ILE A CA 1
ATOM 873 C C . ILE A 1 109 ? -2.844 4.641 -4.850 1.00 95.81 109 ILE A C 1
ATOM 875 O O . ILE A 1 109 ? -2.219 5.151 -5.779 1.00 95.81 109 ILE A O 1
ATOM 879 N N . GLN A 1 110 ? -2.941 3.318 -4.710 1.00 95.06 110 GLN A N 1
ATOM 880 C CA . GLN A 1 110 ? -2.293 2.394 -5.638 1.00 95.06 110 GLN A CA 1
ATOM 881 C C . GLN A 1 110 ? -2.859 2.498 -7.060 1.00 95.06 110 GLN A C 1
ATOM 883 O O . GLN A 1 110 ? -2.101 2.492 -8.033 1.00 95.06 110 GLN A O 1
ATOM 888 N N . ALA A 1 111 ? -4.180 2.634 -7.193 1.00 94.75 111 ALA A N 1
ATOM 889 C CA . ALA A 1 111 ? -4.823 2.855 -8.484 1.00 94.75 111 ALA A CA 1
ATOM 890 C C . ALA A 1 111 ? -4.347 4.164 -9.132 1.00 94.75 111 ALA A C 1
ATOM 892 O O . ALA A 1 111 ? -4.073 4.193 -10.330 1.00 94.75 111 ALA A O 1
ATOM 893 N N . LEU A 1 112 ? -4.171 5.231 -8.345 1.00 96.12 112 LEU A N 1
ATOM 894 C CA . LEU A 1 112 ? -3.614 6.492 -8.831 1.00 96.12 112 LEU A CA 1
ATOM 895 C C . LEU A 1 112 ? -2.189 6.307 -9.374 1.00 96.12 112 LEU A C 1
ATOM 897 O O . LEU A 1 112 ? -1.898 6.782 -10.470 1.00 96.12 112 LEU A O 1
ATOM 901 N N . PHE A 1 113 ? -1.320 5.584 -8.662 1.00 94.75 113 PHE A N 1
ATOM 902 C CA . PHE A 1 113 ? 0.031 5.276 -9.144 1.00 94.75 113 PHE A CA 1
ATOM 903 C C . PHE A 1 113 ? 0.024 4.421 -10.414 1.00 94.75 113 PHE A C 1
ATOM 905 O O . PHE A 1 113 ? 0.801 4.696 -11.331 1.00 94.75 113 PHE A O 1
ATOM 912 N N . CYS A 1 114 ? -0.889 3.451 -10.515 1.00 92.75 114 CYS A N 1
ATOM 913 C CA . CYS A 1 114 ? -1.094 2.675 -11.738 1.00 92.75 114 CYS A CA 1
ATOM 914 C C . CYS A 1 114 ? -1.458 3.586 -12.916 1.00 92.75 114 CYS A C 1
ATOM 916 O O . CYS A 1 114 ? -0.849 3.501 -13.981 1.00 92.75 114 CYS A O 1
ATOM 918 N N . CYS A 1 115 ? -2.431 4.481 -12.720 1.00 94.56 115 CYS A N 1
ATOM 919 C CA . CYS A 1 115 ? -2.890 5.408 -13.750 1.00 94.56 115 CYS A CA 1
ATOM 920 C C . CYS A 1 115 ? -1.782 6.372 -14.180 1.00 94.56 115 CYS A C 1
ATOM 922 O O . CYS A 1 115 ? -1.568 6.547 -15.375 1.00 94.56 115 CYS A O 1
ATOM 924 N N . ILE A 1 116 ? -1.048 6.963 -13.232 1.00 93.38 116 ILE A N 1
ATOM 925 C CA . ILE A 1 116 ? 0.073 7.867 -13.531 1.00 93.38 116 ILE A CA 1
ATOM 926 C C . ILE A 1 116 ? 1.159 7.125 -14.313 1.00 93.38 116 ILE A C 1
ATOM 928 O O . ILE A 1 116 ? 1.615 7.618 -15.341 1.00 93.38 116 ILE A O 1
ATOM 932 N N . THR A 1 117 ? 1.546 5.927 -13.876 1.00 91.62 117 THR A N 1
ATOM 933 C CA . THR A 1 117 ? 2.567 5.122 -14.563 1.00 91.62 117 THR A CA 1
ATOM 934 C C . THR A 1 117 ? 2.116 4.735 -15.968 1.00 91.62 117 THR A C 1
ATOM 936 O O . THR A 1 117 ? 2.893 4.850 -16.917 1.00 91.62 117 THR A O 1
ATOM 939 N N . GLY A 1 118 ? 0.857 4.316 -16.125 1.00 89.19 118 GLY A N 1
ATOM 940 C CA . GLY A 1 118 ? 0.271 3.957 -17.414 1.00 89.19 118 GLY A CA 1
ATOM 941 C C . GLY A 1 118 ? 0.199 5.143 -18.374 1.00 89.19 118 GLY A C 1
ATOM 942 O O . GLY A 1 118 ? 0.607 5.017 -19.528 1.00 89.19 118 GLY A O 1
ATOM 943 N N . LEU A 1 119 ? -0.244 6.309 -17.893 1.00 90.19 119 LEU A N 1
ATOM 944 C CA . LEU A 1 119 ? -0.277 7.550 -18.670 1.00 90.19 119 LEU A CA 1
ATOM 945 C C . LEU A 1 119 ? 1.129 7.975 -19.092 1.00 90.19 119 LEU A C 1
ATOM 947 O O . LEU A 1 119 ? 1.359 8.195 -20.276 1.00 90.19 119 LEU A O 1
ATOM 951 N N . THR A 1 120 ? 2.082 8.024 -18.160 1.00 88.31 120 THR A N 1
ATOM 952 C CA . THR A 1 120 ? 3.470 8.407 -18.458 1.00 88.31 120 THR A CA 1
ATOM 953 C C . THR A 1 120 ? 4.111 7.446 -19.459 1.00 88.31 120 THR A C 1
ATOM 955 O O . THR A 1 120 ? 4.696 7.889 -20.445 1.00 88.31 120 THR A O 1
ATOM 958 N N . SER A 1 121 ? 3.930 6.135 -19.265 1.00 85.25 121 SER A N 1
ATOM 959 C CA . SER A 1 121 ? 4.450 5.113 -20.183 1.00 85.25 121 SER A CA 1
ATOM 960 C C . SER A 1 121 ? 3.836 5.238 -21.575 1.00 85.25 121 SER A C 1
ATOM 962 O O . SER A 1 121 ? 4.553 5.147 -22.567 1.00 85.25 121 SER A O 1
ATOM 964 N N . THR A 1 122 ? 2.522 5.467 -21.667 1.00 83.94 122 THR A N 1
ATOM 965 C CA . THR A 1 122 ? 1.819 5.594 -22.953 1.00 83.94 122 THR A CA 1
ATOM 966 C C . THR A 1 122 ? 2.243 6.867 -23.674 1.00 83.94 122 THR A C 1
ATOM 968 O O . THR A 1 122 ? 2.665 6.789 -24.820 1.00 83.94 122 THR A O 1
ATOM 971 N N . CYS A 1 123 ? 2.225 8.021 -23.000 1.00 84.38 123 CYS A N 1
ATOM 972 C CA . CYS A 1 123 ? 2.625 9.303 -23.585 1.00 84.38 123 CYS A CA 1
ATOM 973 C C . CYS A 1 123 ? 4.058 9.278 -24.129 1.00 84.38 123 CYS A C 1
ATOM 975 O O . CYS A 1 123 ? 4.308 9.830 -25.198 1.00 84.38 123 CYS A O 1
ATOM 977 N N . TYR A 1 124 ? 4.982 8.618 -23.426 1.00 78.50 124 TYR A N 1
ATOM 978 C CA . TYR A 1 124 ? 6.362 8.469 -23.887 1.00 78.50 124 TYR A CA 1
ATOM 979 C C . TYR A 1 124 ? 6.496 7.431 -25.017 1.00 78.50 124 TYR A C 1
ATOM 981 O O . TYR A 1 124 ? 7.273 7.619 -25.950 1.00 78.50 124 TYR A O 1
ATOM 989 N N . SER A 1 125 ? 5.699 6.357 -24.979 1.00 75.69 125 SER A N 1
ATOM 990 C CA . SER A 1 125 ? 5.705 5.299 -26.000 1.00 75.69 125 SER A CA 1
ATOM 991 C C . SER A 1 125 ? 4.926 5.639 -27.267 1.00 75.69 125 SER A C 1
ATOM 993 O O . SER A 1 125 ? 5.063 4.907 -28.233 1.00 75.69 125 SER A O 1
ATOM 995 N N . CYS A 1 126 ? 4.106 6.695 -27.310 1.00 60.50 126 CYS A N 1
ATOM 996 C CA . CYS A 1 126 ? 3.220 7.000 -28.448 1.00 60.50 126 CYS A CA 1
ATOM 997 C C . CYS A 1 126 ? 3.934 7.143 -29.809 1.00 60.50 126 CYS A C 1
ATOM 999 O O . CYS A 1 126 ? 3.280 7.094 -30.847 1.00 60.50 126 CYS A O 1
ATOM 1001 N N . THR A 1 127 ? 5.256 7.313 -29.831 1.00 62.88 127 THR A N 1
ATOM 1002 C CA . THR A 1 127 ? 6.072 7.357 -31.056 1.00 62.88 127 THR A CA 1
ATOM 1003 C C . THR A 1 127 ? 6.781 6.031 -31.375 1.00 62.88 127 THR A C 1
ATOM 1005 O O . THR A 1 127 ? 7.511 5.955 -32.362 1.00 62.88 127 THR A O 1
ATOM 1008 N N . ARG A 1 128 ? 6.603 4.987 -30.551 1.00 62.19 128 ARG A N 1
ATOM 1009 C CA . ARG A 1 128 ? 7.367 3.726 -30.551 1.00 62.19 128 ARG A CA 1
ATOM 1010 C C . ARG A 1 128 ? 6.463 2.513 -30.291 1.00 62.19 128 ARG A C 1
ATOM 1012 O O . ARG A 1 128 ? 5.294 2.637 -29.941 1.00 62.19 128 ARG A O 1
ATOM 1019 N N . ASP A 1 129 ? 7.011 1.311 -30.454 1.00 65.69 129 ASP A N 1
ATOM 1020 C CA . ASP A 1 129 ? 6.296 0.076 -30.125 1.00 65.69 129 ASP A CA 1
ATOM 1021 C C . ASP A 1 129 ? 6.176 -0.089 -28.597 1.00 65.69 129 ASP A C 1
ATOM 1023 O O . ASP A 1 129 ? 7.161 -0.321 -27.886 1.00 65.69 129 ASP A O 1
ATOM 1027 N N . MET A 1 130 ? 4.955 0.066 -28.083 1.00 62.94 130 MET A N 1
ATOM 1028 C CA . MET A 1 130 ? 4.636 0.034 -26.652 1.00 62.94 130 MET A CA 1
ATOM 1029 C C . MET A 1 130 ? 4.910 -1.334 -26.006 1.00 62.94 130 MET A C 1
ATOM 1031 O O . MET A 1 130 ? 5.179 -1.394 -24.803 1.00 62.94 130 MET A O 1
ATOM 1035 N N . LEU A 1 131 ? 4.841 -2.419 -26.788 1.00 61.59 131 LEU A N 1
ATOM 1036 C CA . LEU A 1 131 ? 5.012 -3.791 -26.298 1.00 61.59 131 LEU A CA 1
ATOM 1037 C C . LEU A 1 131 ? 6.487 -4.175 -26.149 1.00 61.59 131 LEU A C 1
ATOM 1039 O O . LEU A 1 131 ? 6.820 -4.970 -25.274 1.00 61.59 131 LEU A O 1
ATOM 1043 N N . ARG A 1 132 ? 7.366 -3.581 -26.961 1.00 63.50 132 ARG A N 1
ATOM 1044 C CA . ARG A 1 132 ? 8.807 -3.874 -26.957 1.00 63.50 132 ARG A CA 1
ATOM 1045 C C . ARG A 1 132 ? 9.656 -2.888 -26.176 1.00 63.50 132 ARG A C 1
ATOM 1047 O O . ARG A 1 132 ? 10.760 -3.227 -25.780 1.00 63.50 132 ARG A O 1
ATOM 1054 N N . THR A 1 133 ? 9.166 -1.677 -25.932 1.00 65.62 133 THR A N 1
ATOM 1055 C CA . THR A 1 133 ? 9.919 -0.690 -25.150 1.00 65.62 133 THR A CA 1
ATOM 1056 C C . THR A 1 133 ? 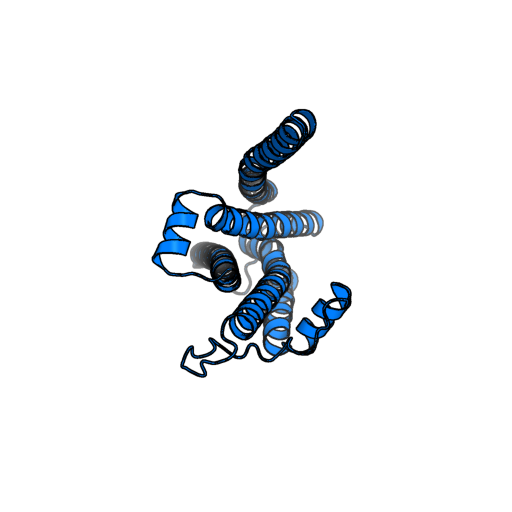9.752 -0.945 -23.650 1.00 65.62 133 THR A C 1
ATOM 1058 O O . THR A 1 133 ? 8.637 -0.916 -23.113 1.00 65.62 133 THR A O 1
ATOM 1061 N N . SER A 1 134 ? 10.865 -1.230 -22.970 1.00 67.94 134 SER A N 1
ATOM 1062 C CA . SER A 1 134 ? 10.947 -1.226 -21.510 1.00 67.94 134 SER A CA 1
ATOM 1063 C C . SER A 1 134 ? 11.154 0.200 -21.021 1.00 67.94 134 SER A C 1
ATOM 1065 O O . SER A 1 134 ? 12.058 0.886 -21.491 1.00 67.94 134 SER A O 1
ATOM 1067 N N . HIS A 1 135 ? 10.318 0.636 -20.077 1.00 81.75 135 HIS A N 1
ATOM 1068 C CA . HIS A 1 135 ? 10.482 1.929 -19.414 1.00 81.75 135 HIS A CA 1
ATOM 1069 C C . HIS A 1 135 ? 10.822 1.698 -17.955 1.00 81.75 135 HIS A C 1
ATOM 1071 O O . HIS A 1 135 ? 10.043 1.016 -17.271 1.00 81.75 135 HIS A O 1
ATOM 1077 N N . TYR A 1 136 ? 11.895 2.320 -17.458 1.00 87.50 136 TYR A N 1
ATOM 1078 C CA . TYR A 1 136 ? 12.303 2.172 -16.056 1.00 87.50 136 TYR A CA 1
ATOM 1079 C C . TYR A 1 136 ? 11.144 2.491 -15.102 1.00 87.50 136 TYR A C 1
ATOM 1081 O O . TYR A 1 136 ? 10.970 1.815 -14.097 1.00 87.50 136 TYR A O 1
ATOM 1089 N N . ILE A 1 137 ? 10.289 3.470 -15.438 1.00 88.44 137 ILE A N 1
ATOM 1090 C CA . ILE A 1 137 ? 9.146 3.867 -14.606 1.00 88.44 137 ILE A CA 1
ATOM 1091 C C . ILE A 1 137 ? 8.118 2.739 -14.444 1.00 88.44 137 ILE A C 1
ATOM 1093 O O . ILE A 1 137 ? 7.523 2.586 -13.379 1.00 88.44 137 ILE A O 1
ATOM 1097 N N . SER A 1 138 ? 7.927 1.922 -15.484 1.00 89.44 138 SER A N 1
ATOM 1098 C CA . SER A 1 138 ? 7.007 0.786 -15.443 1.00 89.44 138 SER A CA 1
ATOM 1099 C C . SER A 1 138 ? 7.567 -0.361 -14.601 1.00 89.44 138 SER A C 1
ATOM 1101 O O . SER A 1 138 ? 6.823 -0.964 -13.831 1.00 89.44 138 SER A O 1
ATOM 1103 N N . GLU A 1 139 ? 8.880 -0.598 -14.662 1.00 90.06 139 GLU A N 1
ATOM 1104 C CA . GLU A 1 139 ? 9.576 -1.556 -13.797 1.00 90.06 139 GLU A CA 1
ATOM 1105 C C . GLU A 1 139 ? 9.642 -1.070 -12.345 1.00 90.06 139 GLU A C 1
ATOM 1107 O O . GLU A 1 139 ? 9.391 -1.849 -11.426 1.00 90.06 139 GLU A O 1
ATOM 1112 N N . ALA A 1 140 ? 9.894 0.225 -12.126 1.00 92.62 140 ALA A N 1
ATOM 1113 C CA . ALA A 1 140 ? 9.916 0.847 -10.802 1.00 92.62 140 ALA A CA 1
ATOM 1114 C C . ALA A 1 140 ? 8.572 0.663 -10.115 1.00 92.62 140 ALA A C 1
ATOM 1116 O O . ALA A 1 140 ? 8.494 0.213 -8.970 1.00 92.62 140 ALA A O 1
ATOM 1117 N N . TYR A 1 141 ? 7.505 0.973 -10.850 1.00 93.88 141 TYR A N 1
ATOM 1118 C CA . TYR A 1 141 ? 6.146 0.781 -10.388 1.00 93.88 141 TYR A CA 1
ATOM 1119 C C . TYR A 1 141 ? 5.816 -0.696 -10.167 1.00 93.88 141 TYR A C 1
ATOM 1121 O O . TYR A 1 141 ? 5.132 -1.004 -9.197 1.00 93.88 141 TYR A O 1
ATOM 1129 N N . ALA A 1 142 ? 6.302 -1.618 -11.001 1.00 92.56 142 ALA A N 1
ATOM 1130 C CA . ALA A 1 142 ? 6.083 -3.045 -10.778 1.00 92.56 142 ALA A CA 1
ATOM 1131 C C . ALA A 1 142 ? 6.713 -3.513 -9.457 1.00 92.56 142 ALA A C 1
ATOM 1133 O O . ALA A 1 142 ? 6.039 -4.175 -8.672 1.00 92.56 142 ALA A O 1
ATOM 1134 N N . TRP A 1 143 ? 7.956 -3.121 -9.164 1.00 94.62 143 TRP A N 1
ATOM 1135 C CA . TRP A 1 143 ? 8.630 -3.447 -7.901 1.00 94.62 143 TRP A CA 1
ATOM 1136 C C . TRP A 1 143 ? 7.972 -2.790 -6.687 1.00 94.62 143 TRP A C 1
ATOM 1138 O O . TRP A 1 143 ? 7.656 -3.466 -5.707 1.00 94.62 143 TRP A O 1
ATOM 1148 N N . PHE A 1 144 ? 7.721 -1.482 -6.753 1.00 95.75 144 PHE A N 1
ATOM 1149 C CA . PHE A 1 144 ? 7.074 -0.744 -5.669 1.00 95.75 144 PHE A CA 1
ATOM 1150 C C . PHE A 1 144 ? 5.633 -1.225 -5.445 1.00 95.75 144 PHE A C 1
ATOM 1152 O O . PHE A 1 144 ? 5.215 -1.489 -4.322 1.00 95.75 144 PHE A O 1
ATOM 1159 N N . GLY A 1 145 ? 4.873 -1.386 -6.526 1.00 93.31 145 GLY A N 1
ATOM 1160 C CA . GLY A 1 145 ? 3.481 -1.819 -6.530 1.00 93.31 145 GLY A CA 1
ATOM 1161 C C . GLY A 1 145 ? 3.289 -3.293 -6.182 1.00 93.31 145 GLY A C 1
ATOM 1162 O O . GLY A 1 145 ? 2.249 -3.639 -5.630 1.00 93.31 145 GLY A O 1
ATOM 1163 N N . ALA A 1 146 ? 4.280 -4.162 -6.404 1.00 93.38 146 ALA A N 1
ATOM 1164 C CA . ALA A 1 146 ? 4.226 -5.552 -5.945 1.00 93.38 146 ALA A CA 1
ATOM 1165 C C . ALA A 1 146 ? 4.014 -5.641 -4.422 1.00 93.38 146 ALA A C 1
ATOM 1167 O O . ALA A 1 146 ? 3.279 -6.503 -3.935 1.00 93.38 146 ALA A O 1
ATOM 1168 N N . ALA A 1 147 ? 4.589 -4.702 -3.665 1.00 95.12 147 ALA A N 1
ATOM 1169 C CA . ALA A 1 147 ? 4.427 -4.628 -2.217 1.00 95.12 147 ALA A CA 1
ATOM 1170 C C . ALA A 1 147 ? 2.979 -4.360 -1.776 1.00 95.12 147 ALA A C 1
ATOM 1172 O O . ALA A 1 147 ? 2.565 -4.830 -0.712 1.00 95.12 147 ALA A O 1
ATOM 1173 N N . TYR A 1 148 ? 2.192 -3.645 -2.590 1.00 95.12 148 TYR A N 1
ATOM 1174 C CA . TYR A 1 148 ? 0.782 -3.382 -2.300 1.00 95.12 148 TYR A CA 1
ATOM 1175 C C . TYR A 1 148 ? -0.018 -4.680 -2.195 1.00 95.12 148 TYR A C 1
ATOM 1177 O O . TYR A 1 148 ? -0.808 -4.818 -1.270 1.00 95.12 148 TYR A O 1
ATOM 1185 N N . PHE A 1 149 ? 0.212 -5.655 -3.080 1.00 93.00 149 PHE A N 1
ATOM 1186 C CA . PHE A 1 149 ? -0.547 -6.909 -3.059 1.00 93.00 149 PHE A CA 1
ATOM 1187 C C . PHE A 1 149 ? -0.317 -7.705 -1.768 1.00 93.00 149 PHE A C 1
ATOM 1189 O O . PHE A 1 149 ? -1.254 -8.299 -1.237 1.00 93.00 149 PHE A O 1
ATOM 1196 N N . LEU A 1 150 ? 0.907 -7.684 -1.222 1.00 91.62 150 LEU A N 1
ATOM 1197 C CA . LEU A 1 150 ? 1.197 -8.319 0.068 1.00 91.62 150 LEU A CA 1
ATOM 1198 C C . LEU A 1 150 ? 0.536 -7.563 1.226 1.00 91.62 150 LEU A C 1
ATOM 1200 O O . LEU A 1 150 ? -0.050 -8.178 2.123 1.00 91.62 150 LEU A O 1
ATOM 1204 N N . TYR A 1 151 ? 0.623 -6.232 1.195 1.00 93.44 151 TYR A N 1
ATOM 1205 C CA . TYR A 1 151 ? -0.051 -5.369 2.158 1.00 93.44 151 TYR A CA 1
ATOM 1206 C C . TYR A 1 151 ? -1.571 -5.610 2.158 1.00 93.44 151 TYR A C 1
ATOM 1208 O O . TYR A 1 151 ? -2.126 -5.832 3.235 1.00 93.44 151 TYR A O 1
ATOM 1216 N N . ASP A 1 152 ? -2.218 -5.634 0.988 1.00 93.50 152 ASP A N 1
ATOM 1217 C CA . ASP A 1 152 ? -3.679 -5.660 0.867 1.00 93.50 152 ASP A CA 1
ATOM 1218 C C . ASP A 1 152 ? -4.277 -6.969 1.402 1.00 93.50 152 ASP A C 1
ATOM 1220 O O . ASP A 1 152 ? -5.282 -6.960 2.108 1.00 93.50 152 ASP A O 1
ATOM 1224 N N . ILE A 1 153 ? -3.591 -8.103 1.211 1.00 91.56 153 ILE A N 1
ATOM 1225 C CA . ILE A 1 153 ? -3.975 -9.381 1.838 1.00 91.56 153 ILE A CA 1
ATOM 1226 C C . ILE A 1 153 ? -3.949 -9.264 3.372 1.00 91.56 153 ILE A C 1
ATOM 1228 O O . ILE A 1 153 ? -4.869 -9.716 4.064 1.00 91.56 153 ILE A O 1
ATOM 1232 N N . CYS A 1 154 ? -2.898 -8.651 3.923 1.00 91.56 154 CYS A N 1
ATOM 1233 C CA . CYS A 1 154 ? -2.740 -8.494 5.368 1.00 91.56 154 CYS A CA 1
ATOM 1234 C C . CYS A 1 154 ? -3.769 -7.519 5.958 1.00 91.56 154 CYS A C 1
ATOM 1236 O O . CYS A 1 154 ? -4.300 -7.754 7.050 1.00 91.56 154 CYS A O 1
ATOM 1238 N N . SER A 1 155 ? -4.058 -6.415 5.272 1.00 91.75 155 SER A N 1
ATOM 1239 C CA . SER A 1 155 ? -5.040 -5.430 5.719 1.00 91.75 155 SER A CA 1
ATOM 1240 C C . SER A 1 155 ? -6.473 -5.925 5.536 1.00 91.75 155 SER A C 1
ATOM 1242 O O . SER A 1 155 ? -7.263 -5.746 6.461 1.00 91.75 155 SER A O 1
ATOM 1244 N N . MET A 1 156 ? -6.794 -6.659 4.467 1.00 90.81 156 MET A N 1
ATOM 1245 C CA . MET A 1 156 ? -8.084 -7.347 4.310 1.00 90.81 156 MET A CA 1
ATOM 1246 C C . MET A 1 156 ? -8.341 -8.337 5.447 1.00 90.81 156 MET A C 1
ATOM 1248 O O . MET A 1 156 ? -9.430 -8.341 6.021 1.00 90.81 156 MET A O 1
ATOM 1252 N N . TYR A 1 157 ? -7.327 -9.096 5.874 1.00 90.44 157 TYR A N 1
ATOM 1253 C CA . TYR A 1 157 ? -7.439 -9.922 7.079 1.00 90.44 157 TYR A CA 1
ATOM 1254 C C . TYR A 1 157 ? -7.740 -9.082 8.336 1.00 90.44 157 TYR A C 1
ATOM 1256 O O . TYR A 1 157 ? -8.658 -9.400 9.096 1.00 90.44 157 TYR A O 1
ATOM 1264 N N . LYS A 1 158 ? -7.014 -7.972 8.556 1.00 89.81 158 LYS A N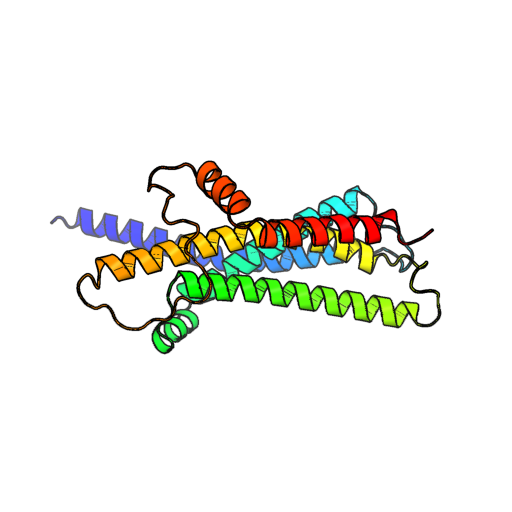 1
ATOM 1265 C CA . LYS A 1 158 ? -7.251 -7.060 9.698 1.00 89.81 158 LYS A CA 1
ATOM 1266 C C . LYS A 1 158 ? -8.654 -6.435 9.682 1.00 89.81 158 LYS A C 1
ATOM 1268 O O . LYS A 1 158 ? -9.187 -6.148 10.761 1.00 89.81 158 LYS A O 1
ATOM 1273 N N . VAL A 1 159 ? -9.203 -6.160 8.498 1.00 90.31 159 VAL A N 1
ATOM 1274 C CA . VAL A 1 159 ? -10.570 -5.658 8.293 1.00 90.31 159 VAL A CA 1
ATOM 1275 C C . VAL A 1 159 ? -11.567 -6.747 8.658 1.00 90.31 159 VAL A C 1
ATOM 1277 O O . VAL A 1 159 ? -12.416 -6.512 9.512 1.00 90.31 159 VAL A O 1
ATOM 1280 N N . GLN A 1 160 ? -11.402 -7.951 8.109 1.00 87.44 160 GLN A N 1
ATOM 1281 C CA . GLN A 1 160 ? -12.302 -9.075 8.348 1.00 87.44 160 GLN A CA 1
ATOM 1282 C C . GLN A 1 160 ? -12.414 -9.413 9.840 1.00 87.44 160 GLN A C 1
ATOM 1284 O O . GLN A 1 160 ? -13.516 -9.554 10.361 1.00 87.44 160 GLN A O 1
ATOM 1289 N N . VAL A 1 161 ? -11.283 -9.481 10.550 1.00 86.25 161 VAL A N 1
ATOM 1290 C CA . VAL A 1 161 ? -11.279 -9.716 12.003 1.00 86.25 161 VAL A CA 1
ATOM 1291 C C . VAL A 1 161 ? -12.072 -8.634 12.740 1.00 86.25 161 VAL A C 1
ATOM 1293 O O . VAL A 1 161 ? -12.827 -8.944 13.653 1.00 86.25 161 VAL A O 1
ATOM 1296 N N . ALA A 1 162 ? -11.937 -7.369 12.339 1.00 86.75 162 ALA A N 1
ATOM 1297 C CA . ALA A 1 162 ? -12.639 -6.267 12.989 1.00 86.75 162 ALA A CA 1
ATOM 1298 C C . ALA A 1 162 ? -14.144 -6.241 12.690 1.00 86.75 162 ALA A C 1
ATOM 1300 O O . ALA A 1 162 ? -14.917 -5.872 13.565 1.00 86.75 162 ALA A O 1
ATOM 1301 N N . VAL A 1 163 ? -14.560 -6.637 11.485 1.00 85.69 163 VAL A N 1
ATOM 1302 C CA . VAL A 1 163 ? -15.983 -6.777 11.144 1.00 85.69 163 VAL A CA 1
ATOM 1303 C C . VAL A 1 163 ? -16.618 -7.900 11.965 1.00 85.69 163 VAL A C 1
ATOM 1305 O O . VAL A 1 163 ? -17.652 -7.677 12.585 1.00 85.69 163 VAL A O 1
ATOM 1308 N N . CYS A 1 164 ? -15.955 -9.056 12.083 1.00 82.81 164 CYS A N 1
ATOM 1309 C CA . CYS A 1 164 ? -16.445 -10.150 12.927 1.00 82.81 164 CYS A CA 1
ATOM 1310 C C . CYS A 1 164 ? -16.499 -9.773 14.422 1.00 82.81 164 CYS A C 1
ATOM 1312 O O . CYS A 1 164 ? -17.405 -10.204 15.135 1.00 82.81 164 CYS A O 1
ATOM 1314 N N . GLU A 1 165 ? -15.549 -8.966 14.921 1.00 84.00 165 GLU A N 1
ATOM 1315 C CA . GLU A 1 165 ? -15.607 -8.419 16.289 1.00 84.00 165 GLU A CA 1
ATOM 1316 C C . GLU A 1 165 ? -16.855 -7.550 16.505 1.00 84.00 165 GLU A C 1
ATOM 1318 O O . GLU A 1 165 ? -17.506 -7.661 17.547 1.00 84.00 165 GLU A O 1
ATOM 1323 N N . ASP A 1 166 ? -17.185 -6.704 15.530 1.00 83.81 166 ASP A N 1
ATOM 1324 C CA . ASP A 1 166 ? -18.327 -5.794 15.599 1.00 83.81 166 ASP A CA 1
ATOM 1325 C C . A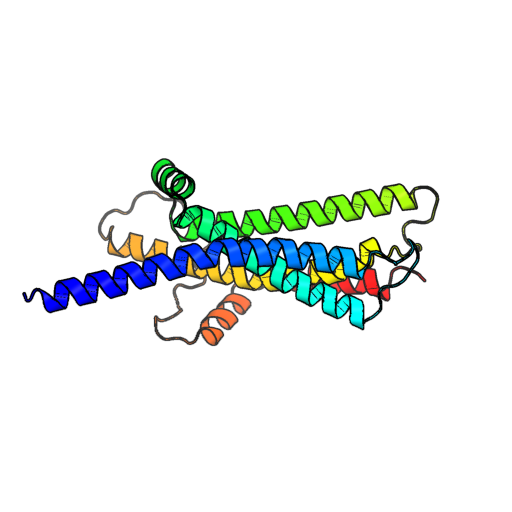SP A 1 166 ? -19.668 -6.541 15.510 1.00 83.81 166 ASP A C 1
ATOM 1327 O O . ASP A 1 166 ? -20.571 -6.265 16.301 1.00 83.81 166 ASP A O 1
ATOM 1331 N N . GLU A 1 167 ? -19.787 -7.523 14.609 1.00 82.81 167 GLU A N 1
ATOM 1332 C CA . GLU A 1 167 ? -20.971 -8.390 14.476 1.00 82.81 167 GLU A CA 1
ATOM 1333 C C . GLU A 1 167 ? -21.254 -9.142 15.782 1.00 82.81 167 GLU A C 1
ATOM 1335 O O . GLU A 1 167 ? -22.359 -9.083 16.322 1.00 82.81 167 GLU A O 1
ATOM 1340 N N . ARG A 1 168 ? -20.224 -9.763 16.367 1.00 80.44 168 ARG A N 1
ATOM 1341 C CA . ARG A 1 168 ? -20.354 -10.492 17.635 1.00 80.44 168 ARG A CA 1
ATOM 1342 C C . ARG A 1 168 ? -20.716 -9.570 18.802 1.00 80.44 168 ARG A C 1
ATOM 1344 O O . ARG A 1 168 ? -21.453 -9.968 19.706 1.00 80.44 168 ARG A O 1
ATOM 1351 N N . LEU A 1 169 ? -20.188 -8.344 18.828 1.00 82.19 169 LEU A N 1
ATOM 1352 C CA . LEU A 1 169 ? -20.570 -7.359 19.840 1.00 82.19 169 LEU A CA 1
ATOM 1353 C C . LEU A 1 169 ? -22.038 -6.951 19.674 1.00 82.19 169 LEU A C 1
ATOM 1355 O O . LEU A 1 169 ? -22.751 -6.842 20.672 1.00 82.19 169 LEU A O 1
ATOM 1359 N N . ALA A 1 170 ? -22.504 -6.771 18.438 1.00 80.81 170 ALA A N 1
ATOM 1360 C CA . ALA A 1 170 ? -23.903 -6.480 18.156 1.00 80.81 170 ALA A CA 1
ATOM 1361 C C . ALA A 1 170 ? -24.822 -7.614 18.636 1.00 80.81 170 ALA A C 1
ATOM 1363 O O . ALA A 1 170 ? -25.804 -7.325 19.311 1.00 80.81 170 ALA A O 1
ATOM 1364 N N . GLU A 1 171 ? -24.477 -8.882 18.396 1.00 79.38 171 GLU A N 1
ATOM 1365 C CA . GLU A 1 171 ? -25.239 -10.045 18.887 1.00 79.38 171 GLU A CA 1
ATOM 1366 C C . GLU A 1 171 ? -25.354 -10.084 20.416 1.00 79.38 171 GLU A C 1
ATOM 1368 O O . GLU A 1 171 ? -26.444 -10.268 20.955 1.00 79.38 171 GLU A O 1
ATOM 1373 N N . LEU A 1 172 ? -24.244 -9.863 21.129 1.00 80.81 172 LEU A N 1
ATOM 1374 C CA . LEU A 1 172 ? -24.232 -9.847 22.598 1.00 80.81 172 LEU A CA 1
ATOM 1375 C C . LEU A 1 172 ? -25.045 -8.684 23.179 1.00 80.81 172 LEU A C 1
ATOM 1377 O O . LEU A 1 172 ? -25.631 -8.816 24.252 1.00 80.81 172 LEU A O 1
ATOM 1381 N N . THR A 1 173 ? -25.061 -7.543 22.490 1.00 78.38 173 THR A N 1
ATOM 1382 C CA . THR A 1 173 ? -25.759 -6.335 22.954 1.00 78.38 173 THR A CA 1
ATOM 1383 C C . THR A 1 173 ? -27.248 -6.359 22.582 1.00 78.38 173 THR A C 1
ATOM 1385 O O . THR A 1 173 ? -28.074 -5.864 23.344 1.00 78.38 173 THR A O 1
ATOM 1388 N N . ASN A 1 174 ? -27.604 -6.975 21.448 1.00 68.00 174 ASN A N 1
ATOM 1389 C CA . ASN A 1 174 ? -28.960 -7.040 20.890 1.00 68.00 174 ASN A CA 1
ATOM 1390 C C . ASN A 1 174 ? -29.593 -8.433 20.991 1.00 68.00 174 ASN A C 1
ATOM 1392 O O . ASN A 1 174 ? -30.374 -8.800 20.112 1.00 68.00 174 ASN A O 1
ATOM 1396 N N . GLY A 1 175 ? -29.320 -9.196 22.051 1.00 53.91 175 GLY A N 1
ATOM 1397 C CA . GLY A 1 175 ? -29.842 -10.555 22.269 1.00 53.91 175 GLY A CA 1
ATOM 1398 C C . GLY A 1 175 ? -31.375 -10.735 22.294 1.00 53.91 175 GLY A C 1
ATOM 1399 O O . GLY A 1 175 ? -31.836 -11.712 22.865 1.00 53.91 175 GLY A O 1
ATOM 1400 N N . ASN A 1 176 ? -32.177 -9.824 21.724 1.00 47.72 176 ASN A N 1
ATOM 1401 C CA . ASN A 1 176 ? -33.621 -9.967 21.549 1.00 47.72 176 ASN A CA 1
ATOM 1402 C C . ASN A 1 176 ? -34.262 -9.175 20.383 1.00 47.72 176 ASN A C 1
ATOM 1404 O O . ASN A 1 176 ? -35.481 -9.014 20.370 1.00 47.72 176 ASN A O 1
ATOM 1408 N N . ALA A 1 177 ? -33.515 -8.675 19.392 1.00 41.50 177 ALA A N 1
ATOM 1409 C CA . ALA A 1 177 ? -34.129 -7.964 18.261 1.00 41.50 177 ALA A CA 1
ATOM 1410 C C . ALA A 1 177 ? -33.568 -8.428 16.916 1.00 41.50 177 ALA A C 1
ATOM 1412 O O . ALA A 1 177 ? -32.648 -7.848 16.345 1.00 41.50 177 ALA A O 1
ATOM 1413 N N . HIS A 1 178 ? -34.183 -9.483 16.394 1.00 47.38 178 HIS A N 1
ATOM 1414 C CA . HIS A 1 178 ? -34.082 -9.881 15.001 1.00 47.38 178 HIS A CA 1
ATOM 1415 C C . HIS A 1 178 ? -34.708 -8.772 14.144 1.00 47.38 178 HIS A C 1
ATOM 1417 O O . HIS A 1 178 ? -35.915 -8.791 13.972 1.00 47.38 178 HIS A O 1
ATOM 1423 N N . ASN A 1 179 ? -33.935 -7.789 13.663 1.00 44.09 179 ASN A N 1
ATOM 1424 C CA . ASN A 1 179 ? -34.366 -6.844 12.621 1.00 44.09 179 ASN A CA 1
ATOM 1425 C C . ASN A 1 179 ? -33.175 -6.137 11.933 1.00 44.09 179 ASN A C 1
ATOM 1427 O O . ASN A 1 179 ? -32.635 -5.155 12.431 1.00 44.09 179 ASN A O 1
ATOM 1431 N N . GLY A 1 180 ? -32.842 -6.588 10.719 1.00 43.00 180 GLY A N 1
ATOM 1432 C CA . GLY A 1 180 ? -32.805 -5.672 9.571 1.00 43.00 180 GLY A CA 1
ATOM 1433 C C . GLY A 1 180 ? -31.502 -4.986 9.143 1.00 43.00 180 GLY A C 1
ATOM 1434 O O . GLY A 1 180 ? -31.564 -4.226 8.181 1.00 43.00 180 GLY A O 1
ATOM 1435 N N . ALA A 1 181 ? -30.337 -5.234 9.744 1.00 41.88 181 ALA A N 1
ATOM 1436 C CA . ALA A 1 181 ? -29.081 -4.781 9.136 1.00 41.88 181 ALA A CA 1
ATOM 1437 C C . ALA A 1 181 ? -28.608 -5.830 8.118 1.00 41.88 181 ALA A C 1
ATOM 1439 O O . ALA A 1 181 ? -28.085 -6.878 8.487 1.00 41.88 181 ALA A O 1
ATOM 1440 N N . THR A 1 182 ? -28.846 -5.577 6.830 1.00 40.12 182 THR A N 1
ATOM 1441 C CA . THR A 1 182 ? -28.310 -6.391 5.729 1.00 40.12 182 THR A CA 1
ATOM 1442 C C . THR A 1 182 ? -26.799 -6.577 5.906 1.00 40.12 182 THR A C 1
ATOM 1444 O O . THR A 1 182 ? -26.092 -5.565 5.949 1.00 40.12 182 THR A O 1
ATOM 1447 N N . PRO A 1 183 ? -26.286 -7.820 5.984 1.00 46.16 183 PRO A N 1
ATOM 1448 C CA . PRO A 1 183 ? -24.855 -8.064 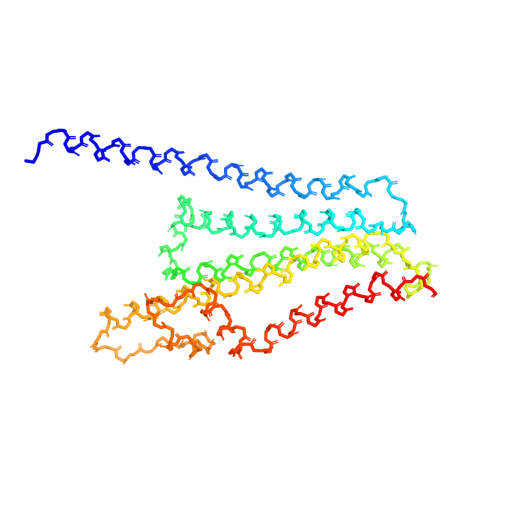6.064 1.00 46.16 183 PRO A CA 1
ATOM 1449 C C . PRO A 1 183 ? -24.232 -7.583 4.760 1.00 46.16 183 PRO A C 1
ATOM 1451 O O . PRO A 1 183 ? -24.553 -8.088 3.679 1.00 46.16 183 PRO A O 1
ATOM 1454 N N . LEU A 1 184 ? -23.367 -6.576 4.846 1.00 44.28 184 LEU A N 1
ATOM 1455 C CA . LEU A 1 184 ? -22.585 -6.137 3.706 1.00 44.28 184 LEU A CA 1
ATOM 1456 C C . LEU A 1 184 ? -21.552 -7.233 3.411 1.00 44.28 184 LEU A C 1
ATOM 1458 O O . LEU A 1 184 ? -20.502 -7.305 4.030 1.00 44.28 184 LEU A O 1
ATOM 1462 N N . HIS A 1 185 ? -21.913 -8.095 2.462 1.00 41.47 185 HIS A N 1
ATOM 1463 C CA . HIS A 1 185 ? -21.054 -9.039 1.754 1.00 41.47 185 HIS A CA 1
ATOM 1464 C C . HIS A 1 185 ? -20.351 -10.119 2.612 1.00 41.47 185 HIS A C 1
ATOM 1466 O O . HIS A 1 185 ? -19.164 -10.053 2.904 1.00 41.47 185 HIS A O 1
ATOM 1472 N N . SER A 1 186 ? -21.085 -11.203 2.893 1.00 43.22 186 SER A N 1
ATOM 1473 C CA . SER A 1 186 ? -20.557 -12.565 3.111 1.00 43.22 186 SER A CA 1
ATOM 1474 C C . SER A 1 186 ? -19.409 -12.718 4.131 1.00 43.22 186 SER A C 1
ATOM 1476 O O . SER A 1 186 ? -18.388 -13.347 3.858 1.00 43.22 186 SER A O 1
ATOM 1478 N N . THR A 1 187 ? -19.605 -12.235 5.355 1.00 47.16 187 THR A N 1
ATOM 1479 C CA . THR A 1 187 ? -18.701 -12.383 6.514 1.00 47.16 187 THR A CA 1
ATOM 1480 C C . THR A 1 187 ? -18.849 -13.706 7.276 1.00 47.16 187 THR A C 1
ATOM 1482 O O . THR A 1 187 ? -18.340 -13.851 8.381 1.00 47.16 187 THR A O 1
ATOM 1485 N N . ARG A 1 188 ? -19.433 -14.746 6.667 1.00 49.62 188 ARG A N 1
ATOM 1486 C CA . ARG A 1 188 ? -19.620 -16.073 7.296 1.00 49.62 188 ARG A CA 1
ATOM 1487 C C . ARG A 1 188 ? -18.324 -16.872 7.519 1.00 49.62 188 ARG A C 1
ATOM 1489 O O . ARG A 1 188 ? -18.346 -17.998 7.996 1.00 49.62 188 ARG A O 1
ATOM 1496 N N . SER A 1 189 ? -17.182 -16.314 7.121 1.00 51.75 189 SER A N 1
ATOM 1497 C CA . SER A 1 189 ? -15.910 -17.029 7.032 1.00 51.75 189 SER A CA 1
ATOM 1498 C C . SER A 1 189 ? -15.308 -17.345 8.403 1.00 51.75 189 SER A C 1
ATOM 1500 O O . SER A 1 189 ? -14.814 -18.449 8.580 1.00 51.75 189 SER A O 1
ATOM 1502 N N . LEU A 1 190 ? -15.325 -16.424 9.376 1.00 56.75 190 LEU A N 1
ATOM 1503 C CA . LEU A 1 190 ? -14.520 -16.525 10.612 1.00 56.75 190 LEU A CA 1
ATOM 1504 C C . LEU A 1 190 ? -15.290 -16.932 11.884 1.00 56.75 190 LEU A C 1
ATOM 1506 O O . LEU A 1 190 ? -14.685 -16.957 12.955 1.00 56.75 190 LEU A O 1
ATOM 1510 N N . GLU A 1 191 ? -16.563 -17.337 11.778 1.00 53.91 191 GLU A N 1
ATOM 1511 C CA . GLU A 1 191 ? -17.382 -17.823 12.913 1.00 53.91 191 GLU A CA 1
ATOM 1512 C C . GLU A 1 191 ? -16.720 -18.972 13.710 1.00 53.91 191 GLU A C 1
ATOM 1514 O O . GLU A 1 191 ? -16.996 -19.143 14.895 1.00 53.91 191 GLU A O 1
ATOM 1519 N N . GLY A 1 192 ? -15.807 -19.735 13.095 1.00 52.00 192 GLY A N 1
ATOM 1520 C CA . GLY A 1 192 ? -15.111 -20.866 13.723 1.00 52.00 192 GLY A CA 1
ATOM 1521 C C . GLY A 1 192 ? -13.780 -20.550 14.420 1.00 52.00 192 GLY A C 1
ATOM 1522 O O . GLY A 1 192 ? -13.173 -21.452 15.001 1.00 52.00 192 GLY A O 1
ATOM 1523 N N . VAL A 1 193 ? -13.280 -19.310 14.370 1.00 55.97 193 VAL A N 1
ATOM 1524 C CA . VAL A 1 193 ? -11.990 -18.967 14.992 1.00 55.97 193 VAL A CA 1
ATOM 1525 C C . VAL A 1 193 ? -12.182 -18.654 16.477 1.00 55.97 193 VAL A C 1
ATOM 1527 O O . VAL A 1 193 ? -12.602 -17.571 16.879 1.00 55.97 193 VAL A O 1
ATOM 1530 N N . ASN A 1 194 ? -11.872 -19.652 17.308 1.00 56.03 194 ASN A N 1
ATOM 1531 C CA . ASN A 1 194 ? -11.894 -19.550 18.765 1.00 56.03 194 ASN A CA 1
ATOM 1532 C C . ASN A 1 194 ? -10.953 -18.448 19.279 1.00 56.03 194 ASN A C 1
ATOM 1534 O O . ASN A 1 194 ? -9.857 -18.251 18.759 1.00 56.03 194 ASN A O 1
ATOM 1538 N N . ARG A 1 195 ? -11.340 -17.799 20.388 1.00 52.25 195 ARG A N 1
ATOM 1539 C CA . ARG A 1 195 ? -10.655 -16.661 21.047 1.00 52.25 195 ARG A CA 1
ATOM 1540 C C . ARG A 1 195 ? -9.263 -16.975 21.646 1.00 52.25 195 ARG A C 1
ATOM 1542 O O . ARG A 1 195 ? -8.809 -16.264 22.535 1.00 52.25 195 ARG A O 1
ATOM 1549 N N . GLY A 1 196 ? -8.596 -18.029 21.182 1.00 56.72 196 GLY A N 1
ATOM 1550 C CA . GLY A 1 196 ? -7.281 -18.484 21.641 1.00 56.72 196 GLY A CA 1
ATOM 1551 C C . GLY A 1 196 ? -6.396 -19.078 20.541 1.00 56.72 196 GLY A C 1
ATOM 1552 O O . GLY A 1 196 ? -5.327 -19.601 20.848 1.00 56.72 196 GLY A O 1
ATOM 1553 N N . THR A 1 197 ? -6.805 -19.027 19.270 1.00 67.44 197 THR A N 1
ATOM 1554 C CA . THR A 1 197 ? -5.925 -19.428 18.166 1.00 67.44 197 THR A CA 1
ATOM 1555 C C . THR A 1 197 ? -4.835 -18.384 17.940 1.00 67.44 197 THR A C 1
ATOM 1557 O O . THR A 1 197 ? -5.039 -17.178 18.090 1.00 67.44 197 THR A O 1
ATOM 1560 N N . THR A 1 198 ? -3.643 -18.849 17.569 1.00 80.62 198 THR A N 1
ATOM 1561 C CA . THR A 1 198 ? -2.536 -17.965 17.198 1.00 80.62 198 THR A CA 1
ATOM 1562 C C . THR A 1 198 ? -2.893 -17.156 15.950 1.00 80.62 198 THR A C 1
ATOM 1564 O O . THR A 1 198 ? -3.648 -17.624 15.095 1.00 80.62 198 THR A O 1
ATOM 1567 N N . PHE A 1 199 ? -2.304 -15.961 15.810 1.00 81.75 199 PHE A N 1
ATOM 1568 C CA . PHE A 1 199 ? -2.455 -15.117 14.616 1.00 81.75 199 PHE A CA 1
ATOM 1569 C C . PHE A 1 199 ? -2.274 -15.916 13.318 1.00 81.75 199 PHE A C 1
ATOM 1571 O O . PHE A 1 199 ? -3.098 -15.817 12.416 1.00 81.75 199 PHE A O 1
ATOM 1578 N N . TRP A 1 200 ? -1.237 -16.757 13.259 1.00 84.00 200 TRP A N 1
ATOM 1579 C CA . TRP A 1 200 ? -0.922 -17.573 12.089 1.00 84.00 200 TRP A CA 1
ATOM 1580 C C . TRP A 1 200 ? -2.009 -18.591 11.752 1.00 84.00 200 TRP A C 1
ATOM 1582 O O . TRP A 1 200 ? -2.313 -18.775 10.579 1.00 84.00 200 TRP A O 1
ATOM 1592 N N . SER A 1 201 ? -2.632 -19.215 12.754 1.00 83.94 201 SER A N 1
ATOM 1593 C CA . SER A 1 201 ? -3.732 -20.157 12.525 1.00 83.94 201 SER A CA 1
ATOM 1594 C C . SER A 1 201 ? -4.946 -19.451 11.917 1.00 83.94 201 SER A C 1
ATOM 1596 O O . SER A 1 201 ? -5.462 -19.870 10.881 1.00 83.94 201 SER A O 1
ATOM 1598 N N . SER A 1 202 ? -5.339 -18.313 12.495 1.00 82.69 202 SER A N 1
ATOM 1599 C CA . SER A 1 202 ? -6.458 -17.500 12.006 1.00 82.69 202 SER A CA 1
ATOM 1600 C C . SER A 1 202 ? -6.186 -16.897 10.623 1.00 82.69 202 SER A C 1
ATOM 1602 O O . SER A 1 202 ? -7.085 -16.843 9.785 1.00 82.69 202 SER A O 1
ATOM 1604 N N . PHE A 1 203 ? -4.944 -16.488 10.356 1.00 86.38 203 PHE A N 1
ATOM 1605 C CA . PHE A 1 203 ? -4.525 -15.964 9.059 1.00 86.38 203 PHE A CA 1
ATOM 1606 C C . PHE A 1 203 ? -4.514 -17.051 7.978 1.00 86.38 203 PHE A C 1
ATOM 1608 O O . PHE A 1 203 ? -5.094 -16.857 6.916 1.00 86.38 203 PHE A O 1
ATOM 1615 N N . ILE A 1 204 ? -3.939 -18.227 8.251 1.00 86.81 204 ILE A N 1
ATOM 1616 C CA . ILE A 1 204 ? -3.961 -19.366 7.313 1.00 86.81 204 ILE A CA 1
ATOM 1617 C C . ILE A 1 204 ? -5.398 -19.791 7.018 1.00 86.81 204 ILE A C 1
ATOM 1619 O O . ILE A 1 204 ? -5.738 -20.084 5.871 1.00 86.81 204 ILE A O 1
ATOM 1623 N N . TYR A 1 205 ? -6.251 -19.808 8.039 1.00 85.75 205 TYR A N 1
ATOM 1624 C CA . TYR A 1 205 ? -7.665 -20.082 7.860 1.00 85.75 205 TYR A CA 1
ATOM 1625 C C . TYR A 1 205 ? -8.324 -19.035 6.946 1.00 85.75 205 TYR A C 1
ATOM 1627 O O . TYR A 1 205 ? -8.970 -19.408 5.972 1.00 85.75 205 TYR A O 1
ATOM 1635 N N . PHE A 1 206 ? -8.075 -17.739 7.165 1.00 86.25 206 PHE A N 1
ATOM 1636 C CA . PHE A 1 206 ? -8.538 -16.675 6.265 1.00 86.25 206 PHE A CA 1
ATOM 1637 C C . PHE A 1 206 ? -8.085 -16.886 4.812 1.00 86.25 206 PHE A C 1
ATOM 1639 O O . PHE A 1 206 ? -8.912 -16.761 3.905 1.00 86.25 206 PHE A O 1
ATOM 1646 N N . LEU A 1 207 ? -6.815 -17.248 4.593 1.00 87.44 207 LEU A N 1
ATOM 1647 C CA . LEU A 1 207 ? -6.279 -17.506 3.254 1.00 87.44 207 LEU A CA 1
ATOM 1648 C C . LEU A 1 207 ? -6.997 -18.670 2.557 1.00 87.44 207 LEU A C 1
ATOM 1650 O O . LEU A 1 207 ? -7.255 -18.606 1.358 1.00 87.44 207 LEU A O 1
ATOM 1654 N N . ARG A 1 208 ? -7.342 -19.724 3.306 1.00 86.25 208 ARG A N 1
ATOM 1655 C CA . ARG A 1 208 ? -8.063 -20.895 2.780 1.00 86.25 208 ARG A CA 1
ATOM 1656 C C . ARG A 1 208 ? -9.531 -20.609 2.489 1.00 86.25 208 ARG A C 1
ATOM 1658 O O . ARG A 1 208 ? -10.069 -21.170 1.541 1.00 86.25 208 ARG A O 1
ATOM 1665 N N . THR A 1 209 ? -10.166 -19.754 3.284 1.00 83.81 209 THR A N 1
ATOM 1666 C CA . THR A 1 209 ? -11.597 -19.449 3.144 1.00 83.81 209 THR A CA 1
ATOM 1667 C C . THR A 1 209 ? -11.872 -18.385 2.081 1.00 83.81 209 THR A C 1
ATOM 1669 O O . THR A 1 209 ? -12.959 -18.364 1.512 1.00 83.81 209 THR A O 1
ATOM 1672 N N . ASN A 1 210 ? -10.885 -17.544 1.747 1.00 83.38 210 ASN A N 1
ATOM 1673 C CA . ASN A 1 210 ? -11.015 -16.481 0.740 1.00 83.38 210 ASN A CA 1
ATOM 1674 C C . ASN A 1 210 ? -10.082 -16.694 -0.472 1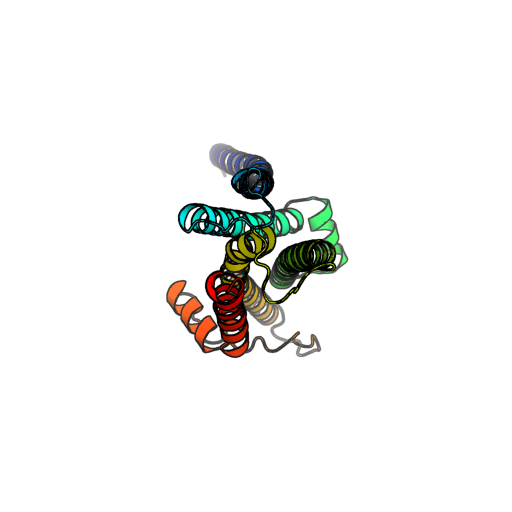.00 83.38 210 ASN A C 1
ATOM 1676 O O . ASN A 1 210 ? -9.332 -15.783 -0.841 1.00 83.38 210 ASN A O 1
ATOM 1680 N N . PRO A 1 211 ? -10.120 -17.870 -1.134 1.00 84.56 211 PRO A N 1
ATOM 1681 C CA . PRO A 1 211 ? -9.138 -18.235 -2.153 1.00 84.56 211 PRO A CA 1
ATOM 1682 C C . PRO A 1 211 ? -9.235 -17.367 -3.410 1.00 84.56 211 PRO A C 1
ATOM 1684 O O . PRO A 1 211 ? -8.228 -17.153 -4.070 1.00 84.56 211 PRO A O 1
ATOM 1687 N N . VAL A 1 212 ? -10.418 -16.833 -3.739 1.00 85.88 212 VAL A N 1
ATOM 1688 C CA . VAL A 1 212 ? -10.608 -15.966 -4.916 1.00 85.88 212 VAL A CA 1
ATOM 1689 C C . VAL A 1 212 ? -9.909 -14.622 -4.728 1.00 85.88 212 VAL A C 1
ATOM 1691 O O . VAL A 1 212 ? -9.194 -14.173 -5.618 1.00 85.88 212 VAL A O 1
ATOM 1694 N N . ILE A 1 213 ? -10.077 -13.996 -3.560 1.00 82.31 213 ILE A N 1
ATOM 1695 C CA . ILE A 1 213 ? -9.469 -12.694 -3.256 1.00 82.31 213 ILE A CA 1
ATOM 1696 C C . ILE A 1 213 ? -7.951 -12.849 -3.176 1.00 82.31 213 ILE A C 1
ATOM 1698 O O . ILE A 1 213 ? -7.221 -12.112 -3.833 1.00 82.31 213 ILE A O 1
ATOM 1702 N N . VAL A 1 214 ? -7.468 -13.843 -2.426 1.00 85.00 214 VAL A N 1
ATOM 1703 C CA . VAL A 1 214 ? -6.029 -14.114 -2.297 1.00 85.00 214 VAL A CA 1
ATOM 1704 C C . VAL A 1 214 ? -5.432 -14.506 -3.645 1.00 85.00 214 VAL A C 1
ATOM 1706 O O . VAL A 1 214 ? -4.405 -13.966 -4.044 1.00 85.00 214 VAL A O 1
ATOM 1709 N N . GLY A 1 215 ? -6.103 -15.399 -4.372 1.00 84.62 215 GLY A N 1
ATOM 1710 C CA . GLY A 1 215 ? -5.694 -15.849 -5.695 1.00 84.62 215 GLY A CA 1
ATOM 1711 C C . GLY A 1 215 ? -5.585 -14.696 -6.682 1.00 84.62 215 GLY A C 1
ATOM 1712 O O . GLY A 1 215 ? -4.577 -14.606 -7.367 1.00 84.62 215 GLY A O 1
ATOM 1713 N N . HIS A 1 216 ? -6.550 -13.771 -6.706 1.00 87.62 216 HIS A N 1
ATOM 1714 C CA . HIS A 1 216 ? -6.479 -12.570 -7.540 1.00 87.62 216 HIS A CA 1
ATOM 1715 C C . HIS A 1 216 ? -5.248 -11.717 -7.213 1.00 87.62 216 HIS A C 1
ATOM 1717 O O . HIS A 1 216 ? -4.507 -11.369 -8.123 1.00 87.62 216 HIS A O 1
ATOM 1723 N N . HIS A 1 217 ? -4.980 -11.422 -5.940 1.00 86.44 217 HIS A N 1
ATOM 1724 C CA . HIS A 1 217 ? -3.851 -10.564 -5.558 1.00 86.44 217 HIS A CA 1
ATOM 1725 C C . HIS A 1 217 ? -2.495 -11.230 -5.815 1.00 86.44 217 HIS A C 1
ATOM 1727 O O . HIS A 1 217 ? -1.571 -10.579 -6.296 1.00 86.44 217 HIS A O 1
ATOM 1733 N N . VAL A 1 218 ? -2.381 -12.536 -5.556 1.00 87.00 218 VAL A N 1
ATOM 1734 C CA . VAL A 1 218 ? -1.156 -13.304 -5.823 1.00 87.00 218 VAL A CA 1
ATOM 1735 C C . VAL A 1 218 ? -0.941 -13.490 -7.323 1.00 87.00 218 VAL A C 1
ATOM 1737 O O . VAL A 1 218 ? 0.178 -13.326 -7.800 1.00 87.00 218 VAL A O 1
ATOM 1740 N N . PHE A 1 219 ? -1.995 -13.804 -8.078 1.00 86.75 219 PHE A N 1
ATOM 1741 C CA . PHE A 1 219 ? -1.906 -13.997 -9.522 1.00 86.75 219 PHE A CA 1
ATOM 1742 C C . PHE A 1 219 ? -1.639 -12.679 -10.241 1.00 86.75 219 PHE A C 1
ATOM 1744 O O . PHE A 1 219 ? -0.667 -12.590 -10.976 1.00 86.75 219 PHE A O 1
ATOM 1751 N N . VAL A 1 220 ? -2.447 -11.642 -10.010 1.00 83.25 220 VAL A N 1
ATOM 1752 C CA . VAL A 1 220 ? -2.267 -10.335 -10.662 1.00 83.25 220 VAL A CA 1
ATOM 1753 C C . VAL A 1 220 ? -0.940 -9.707 -10.251 1.00 83.25 220 VAL A C 1
ATOM 1755 O O . VAL A 1 220 ? -0.209 -9.235 -11.119 1.00 83.25 220 VAL A O 1
ATOM 1758 N N . GLY A 1 221 ? -0.592 -9.765 -8.962 1.00 82.00 221 GLY A N 1
ATOM 1759 C CA . GLY A 1 221 ? 0.688 -9.271 -8.468 1.00 82.00 221 GLY A CA 1
ATOM 1760 C C . GLY A 1 221 ? 1.871 -10.036 -9.054 1.00 82.00 221 GLY A C 1
ATOM 1761 O O . GLY A 1 221 ? 2.763 -9.423 -9.626 1.00 82.00 221 GLY A O 1
ATOM 1762 N N . GLY A 1 222 ? 1.871 -11.368 -8.971 1.00 84.00 222 GLY A N 1
ATOM 1763 C CA . GLY A 1 222 ? 2.989 -12.203 -9.419 1.00 84.00 222 GLY A CA 1
ATOM 1764 C C . GLY A 1 222 ? 3.134 -12.284 -10.939 1.00 84.00 222 GLY A C 1
ATOM 1765 O O . GLY A 1 222 ? 4.224 -12.079 -11.467 1.00 84.00 222 GLY A O 1
ATOM 1766 N N . PHE A 1 223 ? 2.041 -12.549 -11.658 1.00 84.12 223 PHE A N 1
ATOM 1767 C CA . PHE A 1 223 ? 2.051 -12.622 -13.120 1.00 84.12 223 PHE A CA 1
ATOM 1768 C C . PHE A 1 223 ? 2.319 -11.250 -13.740 1.00 84.12 223 PHE A C 1
ATOM 1770 O O . PHE A 1 223 ? 3.175 -11.137 -14.613 1.00 84.12 223 PHE A O 1
ATOM 1777 N N . GLY A 1 224 ? 1.644 -10.197 -13.264 1.00 79.75 224 GLY A N 1
ATOM 1778 C CA . GLY A 1 224 ? 1.864 -8.833 -13.749 1.00 79.75 224 GLY A CA 1
ATOM 1779 C C . GLY A 1 224 ? 3.301 -8.367 -13.524 1.00 79.75 224 GLY A C 1
ATOM 1780 O O . GLY A 1 224 ? 3.919 -7.814 -14.432 1.00 79.75 224 GLY A O 1
ATOM 1781 N N . PHE A 1 225 ? 3.865 -8.667 -12.352 1.00 85.12 225 PHE A N 1
ATOM 1782 C CA . PHE A 1 225 ? 5.265 -8.392 -12.049 1.00 85.12 225 PHE A CA 1
ATOM 1783 C C . PHE A 1 225 ? 6.221 -9.112 -13.009 1.00 85.12 225 PHE A C 1
ATOM 1785 O O . PHE A 1 225 ? 7.106 -8.474 -13.579 1.00 85.12 225 PHE A O 1
ATOM 1792 N N . LEU A 1 226 ? 6.023 -10.414 -13.241 1.00 82.50 226 LEU A N 1
ATOM 1793 C CA . LEU A 1 226 ? 6.865 -11.208 -14.142 1.00 82.50 226 LEU A CA 1
ATOM 1794 C C . LEU A 1 226 ? 6.783 -10.699 -15.586 1.00 82.50 226 LEU A C 1
ATOM 1796 O O . LEU A 1 226 ? 7.805 -10.560 -16.253 1.00 82.50 226 LEU A O 1
ATOM 1800 N N . VAL A 1 227 ? 5.583 -10.359 -16.061 1.00 80.31 227 VAL A N 1
ATOM 1801 C CA . VAL A 1 227 ? 5.393 -9.802 -17.408 1.00 80.31 227 VAL A CA 1
ATOM 1802 C C . VAL A 1 227 ? 6.161 -8.490 -17.573 1.00 80.31 227 VAL A C 1
ATOM 1804 O O . VAL A 1 227 ? 6.860 -8.313 -18.567 1.00 80.31 227 VAL A O 1
ATOM 1807 N N . ILE A 1 228 ? 6.068 -7.578 -16.603 1.00 79.31 228 ILE A N 1
ATOM 1808 C CA . ILE A 1 228 ? 6.710 -6.261 -16.706 1.00 79.31 228 ILE A CA 1
ATOM 1809 C C . ILE A 1 228 ? 8.235 -6.365 -16.582 1.00 79.31 228 ILE A C 1
ATOM 1811 O O . ILE A 1 228 ? 8.943 -5.677 -17.310 1.00 79.31 228 ILE A O 1
ATOM 1815 N N . THR A 1 229 ? 8.739 -7.219 -15.690 1.00 78.38 229 THR A N 1
ATOM 1816 C CA . THR A 1 229 ? 10.179 -7.301 -15.384 1.00 78.38 229 THR A CA 1
ATOM 1817 C C . THR A 1 229 ? 10.965 -8.254 -16.282 1.00 78.38 229 THR A C 1
ATOM 1819 O O . THR A 1 229 ? 12.175 -8.082 -16.415 1.00 78.38 229 THR A O 1
ATOM 1822 N N . HIS A 1 230 ? 10.330 -9.269 -16.879 1.00 72.62 230 HIS A N 1
ATOM 1823 C CA . HIS A 1 230 ? 11.033 -10.296 -17.664 1.00 72.62 230 HIS A CA 1
ATOM 1824 C C . HIS A 1 230 ? 10.534 -10.464 -19.097 1.00 72.62 230 HIS A C 1
ATOM 1826 O O . HIS A 1 230 ? 11.309 -10.917 -19.927 1.00 72.62 230 HIS A O 1
ATOM 1832 N N . LEU A 1 231 ? 9.279 -10.127 -19.412 1.00 65.56 231 LEU A N 1
ATOM 1833 C CA . LEU A 1 231 ? 8.735 -10.333 -20.765 1.00 65.56 231 LEU A CA 1
ATOM 1834 C C . LEU A 1 231 ? 8.670 -9.053 -21.605 1.00 65.56 231 LEU A C 1
ATOM 1836 O O . LEU A 1 231 ? 8.518 -9.124 -22.821 1.00 65.56 231 LEU A O 1
ATOM 1840 N N . ARG A 1 232 ? 8.766 -7.879 -20.979 1.00 62.16 232 ARG A N 1
ATOM 1841 C CA . ARG A 1 232 ? 8.796 -6.591 -21.675 1.00 62.16 232 ARG A CA 1
ATOM 1842 C C . ARG A 1 232 ? 10.247 -6.205 -21.950 1.00 62.16 232 ARG A C 1
ATOM 1844 O O . ARG A 1 232 ? 11.016 -6.167 -20.996 1.00 62.16 232 ARG A O 1
ATOM 1851 N N . GLY A 1 233 ? 10.611 -5.880 -23.193 1.00 54.62 233 GLY A N 1
ATOM 1852 C CA . GLY A 1 233 ? 11.958 -5.392 -23.549 1.00 54.62 233 GLY A CA 1
ATOM 1853 C C . GLY A 1 233 ? 12.811 -6.279 -24.470 1.00 54.62 233 GLY A C 1
ATOM 1854 O O . GLY A 1 233 ? 13.958 -5.906 -24.697 1.00 54.62 233 GLY A O 1
ATOM 1855 N N . ASP A 1 234 ? 12.265 -7.384 -25.004 1.00 44.94 234 ASP A N 1
ATOM 1856 C CA . ASP A 1 234 ? 12.930 -8.294 -25.967 1.00 44.94 234 ASP A CA 1
ATOM 1857 C C . ASP A 1 234 ? 12.290 -8.275 -27.387 1.00 44.94 234 ASP A C 1
ATOM 1859 O O . ASP A 1 234 ? 11.065 -8.028 -27.544 1.00 44.94 234 ASP A O 1
#

pLDDT: mean 80.69, std 15.79, range [40.12, 97.69]

InterPro domains:
  IPR050846 TLC domain-containing [PTHR13439] (59-229)

Radius of gyration: 22.23 Å; chains: 1; bounding box: 54×36×79 Å

Foldseek 3Di:
DDPVVVVVVVVVVVVVVVVLVVVLVVLVCQLVVLVVVLCVLCVPDDFQDADDPVNLLSLLVSLLSNLLSQLVNQLCCLPPDPVNVVVCVVVVDASLRSLVVSLVVSVVVLVVLVVVLVVVLCVVCVVHDSQAGATNSLLSNLSSSLSNLVVSLVSVLVSLVRVVVRVVVCCVVCVDDPDDDDPPDDSPQQPPPDPDDDPVVSSVSVCVSPVVSNVCSCCCSVVVNCCNNPVHND

Organism: NCBI:txid420089

Secondary structure (DSSP, 8-state):
--HHHHHHHHHHHHHHHHHHHHHHHHHHHHHHHHHHHHHHTTTT--TTPPPPHHHHHHHHHHHHHHHHHHHHHHHHHHHHSHHHHHHHHHHT--HHHHHHHHHHHHHHHHHHHHHHHHHHHHHHHTTS-TTT---HHHHHHHHHHHHHHHHHHHHHHHHHHHHHHHHHHHHHH-TT-------SS--TTSTT--TT--HHHHHHHHHHH-HHHHHHHHHHHHHHHHIIIIIS--

Sequence (234 aa):
MNDFNKKVAASTSADHKNTKYIFIPLLIFLVVSSLSLSILSVWDLQWEDRISLETGSMLFIYGLIFFTASYEVSNHLFFYTNTGRKLIKKFGLSKGFVKEISNKNVSAIQALFCCITGLTSTCYSCTRDMLRTSHYISEAYAWFGAAYFLYDICSMYKVQVAVCEDERLAELTNGNAHNGATPLHSTRSLEGVNRGTTFWSSFIYFLRTNPVIVGHHVFVGGFGFLVITHLRGD